Protein AF-A0A4V2F4E1-F1 (afdb_monomer)

Solvent-accessible surface area (backbone atoms only — not comparable to full-atom values): 11099 Å² total; per-residue (Å²): 128,84,90,65,80,59,91,84,57,44,46,51,67,69,61,45,41,50,53,40,25,50,46,23,33,53,21,31,51,52,18,36,73,74,69,67,41,82,46,66,47,20,50,50,37,37,29,53,38,29,22,55,42,18,63,38,45,28,83,92,47,58,71,46,35,65,50,40,47,64,49,28,50,51,52,26,47,63,63,46,49,57,70,59,42,72,80,58,88,90,54,70,72,66,52,46,54,53,51,50,50,50,52,53,65,71,38,43,67,57,52,50,51,18,33,52,34,3,45,48,31,33,48,52,51,52,54,48,56,62,68,67,52,73,75,79,78,74,72,73,86,81,82,71,80,78,81,70,76,80,71,88,76,82,86,84,79,81,83,87,88,87,80,85,84,90,80,90,80,86,87,79,92,82,83,79,91,81,80,84,81,90,134

Radius of gyration: 29.93 Å; Cα contacts (8 Å, |Δi|>4): 142; chains: 1; bounding box: 67×48×87 Å

Nearest PDB structures (foldseek):
  4k0d-assembly1_B  TM=3.069E-01  e=1.943E+00  Anaeromyxobacter dehalogenans 2CP-C
  7o3v-assembly1_I  TM=2.841E-01  e=4.501E+00  Escherichia coli
  8rtd-assembly1_I  TM=2.609E-01  e=5.486E+00  Escherichia coli
  8rtd-assembly1_H  TM=2.701E-01  e=9.928E+00  Escherichia coli

Mean predicted aligned error: 16.09 Å

InterPro domains:
  IPR046672 Protein of unknown function DUF6542 [PF20177] (10-131)

Organism: NCBI:txid598652

Structure (mmCIF, N/CA/C/O backbone):
data_AF-A0A4V2F4E1-F1
#
_entry.id   AF-A0A4V2F4E1-F1
#
loop_
_atom_site.group_PDB
_atom_site.id
_atom_site.type_symbol
_atom_site.label_atom_id
_atom_site.label_alt_id
_atom_site.label_comp_id
_atom_site.label_asym_id
_atom_site.label_entity_id
_atom_site.label_seq_id
_atom_site.pdbx_PDB_ins_code
_atom_site.Cartn_x
_atom_site.Cartn_y
_atom_site.Cartn_z
_atom_site.occupancy
_atom_site.B_iso_or_equiv
_atom_site.auth_seq_id
_atom_site.auth_comp_id
_atom_site.auth_asym_id
_atom_site.auth_atom_id
_atom_site.pdbx_PDB_model_num
ATOM 1 N N . MET A 1 1 ? 9.736 -8.822 27.984 1.00 48.84 1 MET A N 1
ATOM 2 C CA . MET A 1 1 ? 9.023 -8.390 26.765 1.00 48.84 1 MET A CA 1
ATOM 3 C C . MET A 1 1 ? 8.336 -9.606 26.175 1.00 48.84 1 MET A C 1
ATOM 5 O O . MET A 1 1 ? 9.045 -10.574 25.918 1.00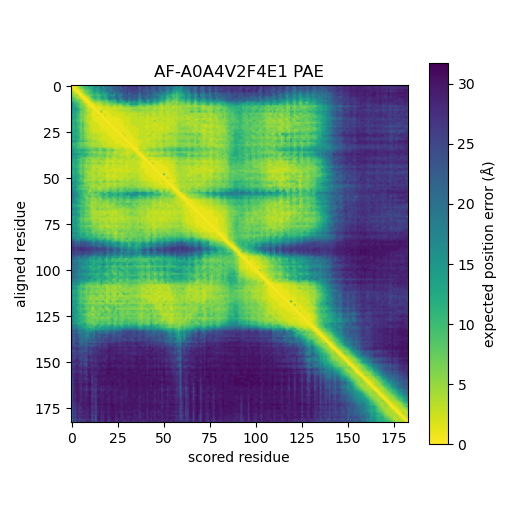 48.84 1 MET A O 1
ATOM 9 N N . PRO A 1 2 ? 7.003 -9.614 26.031 1.00 46.25 2 PRO A N 1
ATOM 10 C CA . PRO A 1 2 ? 6.328 -10.684 25.305 1.00 46.25 2 PRO A CA 1
ATOM 11 C C . PRO A 1 2 ? 6.844 -10.692 23.861 1.00 46.25 2 PRO A C 1
ATOM 13 O O . PRO A 1 2 ? 6.875 -9.657 23.200 1.00 46.25 2 PRO A O 1
ATOM 16 N N . LEU A 1 3 ? 7.343 -11.847 23.420 1.00 66.69 3 LEU A N 1
ATOM 17 C CA . LEU A 1 3 ? 8.034 -12.020 22.137 1.00 66.69 3 LEU A CA 1
ATOM 18 C C . LEU A 1 3 ? 7.051 -12.222 20.969 1.00 66.69 3 LEU A C 1
ATOM 20 O O . LEU A 1 3 ? 7.452 -12.196 19.810 1.00 66.69 3 LEU A O 1
ATOM 24 N N . PHE A 1 4 ? 5.760 -12.371 21.280 1.00 57.59 4 PHE A N 1
ATOM 25 C CA . PHE A 1 4 ? 4.684 -12.520 20.311 1.00 57.59 4 PHE A CA 1
ATOM 26 C C . PHE A 1 4 ? 3.547 -11.553 20.663 1.00 57.59 4 PHE A C 1
ATOM 28 O O . PHE A 1 4 ? 3.103 -11.553 21.813 1.00 57.59 4 PHE A O 1
ATOM 35 N N . PRO A 1 5 ? 3.116 -10.697 19.722 1.00 63.94 5 PRO A N 1
ATOM 36 C CA . PRO A 1 5 ? 1.949 -9.848 19.922 1.00 63.94 5 PRO A CA 1
ATOM 37 C C . PRO A 1 5 ? 0.679 -10.702 20.027 1.00 63.94 5 PRO A C 1
ATOM 39 O O . PRO A 1 5 ? 0.585 -11.749 19.384 1.00 63.94 5 PRO A O 1
ATOM 42 N N . ASP A 1 6 ? -0.286 -10.243 20.829 1.00 70.44 6 ASP A N 1
ATOM 43 C CA . ASP A 1 6 ? -1.626 -10.832 20.895 1.00 70.44 6 ASP A CA 1
ATOM 44 C C . ASP A 1 6 ? -2.222 -10.951 19.481 1.00 70.44 6 ASP A C 1
ATOM 46 O O . ASP A 1 6 ? -2.163 -9.981 18.722 1.00 70.44 6 ASP A O 1
ATOM 50 N N . PRO A 1 7 ? -2.821 -12.094 19.107 1.00 60.62 7 PRO A N 1
ATOM 51 C CA . PRO A 1 7 ? -3.424 -12.282 17.784 1.00 60.62 7 PRO A CA 1
ATOM 52 C C . PRO A 1 7 ? -4.604 -11.330 17.518 1.00 60.62 7 PRO A C 1
ATOM 54 O O . PRO A 1 7 ? -4.942 -11.087 16.359 1.00 60.62 7 PRO A O 1
ATOM 57 N N . ASP A 1 8 ? -5.187 -10.762 18.577 1.00 65.12 8 ASP A N 1
ATOM 58 C CA . ASP A 1 8 ? -6.273 -9.778 18.517 1.00 65.12 8 ASP A CA 1
ATOM 59 C C . ASP A 1 8 ? -5.760 -8.329 18.447 1.00 65.12 8 ASP A C 1
ATOM 61 O O . ASP A 1 8 ? -6.499 -7.405 18.086 1.00 65.12 8 ASP A O 1
ATOM 65 N N . ALA A 1 9 ? -4.476 -8.106 18.749 1.00 68.12 9 ALA A N 1
ATOM 66 C CA . ALA A 1 9 ? -3.829 -6.827 18.521 1.00 68.12 9 ALA A CA 1
ATOM 67 C C . ALA A 1 9 ? -3.560 -6.707 17.015 1.00 68.12 9 ALA A C 1
ATOM 69 O O . ALA A 1 9 ? -2.741 -7.434 16.459 1.00 68.12 9 ALA A O 1
ATOM 70 N N . GLY A 1 10 ? -4.298 -5.821 16.337 1.00 71.69 10 GLY A N 1
ATOM 71 C CA . GLY A 1 10 ? -4.188 -5.596 14.891 1.00 71.69 10 GLY A CA 1
ATOM 72 C C . GLY A 1 10 ? -2.747 -5.437 14.377 1.00 71.69 10 GLY A C 1
ATOM 73 O O . GLY A 1 10 ? -1.802 -5.224 15.136 1.00 71.69 10 GLY A O 1
ATOM 74 N N . LEU A 1 11 ? -2.571 -5.519 13.055 1.00 76.81 11 LEU A N 1
ATOM 75 C CA . LEU A 1 11 ? -1.241 -5.522 12.439 1.00 76.81 11 LEU A CA 1
ATOM 76 C C . LEU A 1 11 ? -0.445 -4.262 12.834 1.00 76.81 11 LEU A C 1
ATOM 78 O O . LEU A 1 11 ? -0.954 -3.149 12.651 1.00 76.81 11 LEU A O 1
ATOM 82 N N . PRO A 1 12 ? 0.805 -4.410 13.319 1.00 82.06 12 PRO A N 1
ATOM 83 C CA . PRO A 1 12 ? 1.665 -3.265 13.584 1.00 82.06 12 PRO A CA 1
ATOM 84 C C . PRO A 1 12 ? 1.974 -2.533 12.275 1.00 82.06 12 PRO A C 1
ATOM 86 O O . PRO A 1 12 ? 2.147 -3.169 11.228 1.00 82.06 12 PRO A O 1
ATOM 89 N N . ALA A 1 13 ? 2.098 -1.205 12.334 1.00 77.19 13 ALA A N 1
ATOM 90 C CA . ALA A 1 13 ? 2.322 -0.361 11.156 1.00 77.19 13 ALA A CA 1
ATOM 91 C C . ALA A 1 13 ? 3.510 -0.811 10.281 1.00 77.19 13 ALA A C 1
ATOM 93 O O . ALA A 1 13 ? 3.431 -0.764 9.054 1.00 77.19 13 ALA A O 1
ATOM 94 N N . SER A 1 14 ? 4.593 -1.303 10.891 1.00 79.25 14 SER A N 1
ATOM 95 C CA . SER A 1 14 ? 5.761 -1.820 10.166 1.00 79.25 14 SER A CA 1
ATOM 96 C C . SER A 1 14 ? 5.443 -3.082 9.357 1.00 79.25 14 SER A C 1
ATOM 98 O O . SER A 1 14 ? 5.780 -3.157 8.176 1.00 79.25 14 SER A O 1
ATOM 100 N N . GLY A 1 15 ? 4.749 -4.052 9.960 1.00 81.50 15 GLY A N 1
ATOM 101 C CA . GLY A 1 15 ? 4.332 -5.286 9.285 1.00 81.50 15 GLY A CA 1
ATOM 102 C C . GLY A 1 15 ? 3.313 -5.015 8.181 1.00 81.50 15 GLY A C 1
ATOM 103 O O . GLY A 1 15 ? 3.415 -5.559 7.083 1.00 81.50 15 GLY A O 1
ATOM 104 N N . ALA A 1 16 ? 2.382 -4.100 8.443 1.00 82.12 16 ALA A N 1
ATOM 105 C CA . ALA A 1 16 ? 1.429 -3.609 7.462 1.00 82.12 16 ALA A CA 1
ATOM 106 C C . ALA A 1 16 ? 2.142 -2.977 6.247 1.00 82.12 16 ALA A C 1
ATOM 108 O O . ALA A 1 16 ? 1.835 -3.307 5.101 1.00 82.12 16 ALA A O 1
ATOM 109 N N . GLY A 1 17 ? 3.146 -2.130 6.489 1.00 80.75 17 GLY A N 1
ATOM 110 C CA . GLY A 1 17 ? 3.930 -1.478 5.435 1.00 80.75 17 GLY A CA 1
ATOM 111 C C . GLY A 1 17 ? 4.684 -2.474 4.573 1.00 80.75 17 GLY A C 1
ATOM 112 O O . GLY A 1 17 ? 4.707 -2.339 3.348 1.00 80.75 17 GLY A O 1
ATOM 113 N N . LEU A 1 18 ? 5.236 -3.511 5.198 1.00 84.19 18 LEU A N 1
ATOM 114 C CA . LEU A 1 18 ? 5.952 -4.571 4.501 1.00 84.19 18 LEU A CA 1
ATOM 115 C C . LEU A 1 18 ? 5.013 -5.403 3.613 1.00 84.19 18 LEU A C 1
ATOM 117 O O . LEU A 1 18 ? 5.331 -5.665 2.453 1.00 84.19 18 LEU A O 1
ATOM 121 N N . LEU A 1 19 ? 3.832 -5.766 4.120 1.00 84.75 19 LEU A N 1
ATOM 122 C CA . LEU A 1 19 ? 2.812 -6.490 3.353 1.00 84.75 19 LEU A CA 1
ATOM 123 C C . LEU A 1 19 ? 2.292 -5.664 2.173 1.00 84.75 19 LEU A C 1
ATOM 125 O O . LEU A 1 19 ? 2.185 -6.176 1.061 1.00 84.75 19 LEU A O 1
ATOM 129 N N . LEU A 1 20 ? 2.018 -4.376 2.389 1.00 86.25 20 LEU A N 1
ATOM 130 C CA . LEU A 1 20 ? 1.570 -3.497 1.313 1.00 86.25 20 LEU A CA 1
ATOM 131 C C . LEU A 1 20 ? 2.652 -3.331 0.241 1.00 86.25 20 LEU A C 1
ATOM 133 O O . LEU A 1 20 ? 2.361 -3.442 -0.947 1.00 86.25 20 LEU A O 1
ATOM 137 N N . SER A 1 21 ? 3.901 -3.112 0.657 1.00 82.06 21 SER A N 1
ATOM 138 C CA . SER A 1 21 ? 5.028 -2.930 -0.265 1.00 82.06 21 SER A CA 1
ATOM 139 C C . SER A 1 21 ? 5.303 -4.195 -1.079 1.00 82.06 21 SER A C 1
ATOM 141 O O . SER A 1 21 ? 5.527 -4.109 -2.282 1.00 82.06 21 SER A O 1
ATOM 143 N N . THR A 1 22 ? 5.242 -5.373 -0.452 1.00 85.38 22 THR A N 1
ATOM 144 C CA . THR A 1 22 ? 5.435 -6.660 -1.144 1.00 85.38 22 THR A CA 1
ATOM 145 C C . THR A 1 22 ? 4.303 -6.959 -2.120 1.00 85.38 22 THR A C 1
ATOM 147 O O . THR A 1 22 ? 4.580 -7.331 -3.259 1.00 85.38 22 THR A O 1
ATOM 150 N N . ALA A 1 23 ? 3.044 -6.737 -1.730 1.00 86.00 23 ALA A N 1
ATOM 151 C CA . ALA A 1 23 ? 1.897 -6.909 -2.620 1.00 86.00 23 ALA A CA 1
ATOM 152 C C . ALA A 1 23 ? 1.944 -5.944 -3.818 1.00 86.00 23 ALA A C 1
ATOM 154 O O . ALA A 1 23 ? 1.749 -6.364 -4.959 1.00 86.00 23 ALA A O 1
ATOM 155 N N . ALA A 1 24 ? 2.255 -4.667 -3.573 1.00 83.25 24 ALA A N 1
ATOM 156 C CA . ALA A 1 24 ? 2.405 -3.663 -4.622 1.00 83.25 24 ALA A CA 1
ATOM 157 C C . ALA A 1 24 ? 3.568 -4.004 -5.566 1.00 83.25 24 ALA A C 1
ATOM 159 O O . ALA A 1 24 ? 3.420 -3.921 -6.782 1.00 83.25 24 ALA A O 1
ATOM 160 N N . PHE A 1 25 ? 4.701 -4.455 -5.022 1.00 83.19 25 PHE A N 1
ATOM 161 C CA . PHE A 1 25 ? 5.842 -4.898 -5.819 1.00 83.19 25 PHE A CA 1
ATOM 162 C C . PHE A 1 25 ? 5.505 -6.112 -6.695 1.00 83.19 25 PHE A C 1
ATOM 164 O O . PHE A 1 25 ? 5.818 -6.099 -7.880 1.00 83.19 25 PHE A O 1
ATOM 171 N N . LEU A 1 26 ? 4.819 -7.124 -6.155 1.00 85.38 26 LEU A N 1
ATOM 172 C CA . LEU A 1 26 ? 4.350 -8.285 -6.924 1.00 85.38 26 LEU A CA 1
ATOM 173 C C . LEU A 1 26 ? 3.416 -7.869 -8.069 1.00 85.38 26 LEU A C 1
ATOM 175 O O . LEU A 1 26 ? 3.600 -8.328 -9.195 1.00 85.38 26 LEU A O 1
ATOM 179 N N . GLY A 1 27 ? 2.461 -6.970 -7.809 1.00 81.62 27 GLY A N 1
ATOM 180 C CA . GLY A 1 27 ? 1.582 -6.425 -8.849 1.00 81.62 27 GLY A CA 1
ATOM 181 C C . GLY A 1 27 ? 2.354 -5.665 -9.933 1.00 81.62 27 GLY A C 1
ATOM 182 O O . GLY A 1 27 ? 2.115 -5.872 -11.120 1.00 81.62 27 GLY A O 1
ATOM 183 N N . GLY A 1 28 ? 3.333 -4.849 -9.531 1.00 78.38 28 GLY A N 1
ATOM 184 C CA . GLY A 1 28 ? 4.228 -4.145 -10.454 1.00 78.38 28 GLY A CA 1
ATOM 185 C C . GLY A 1 28 ? 5.102 -5.085 -11.281 1.00 78.38 28 GLY A C 1
ATOM 186 O O . GLY A 1 28 ? 5.283 -4.857 -12.473 1.00 78.38 28 GLY A O 1
ATOM 187 N N . LEU A 1 29 ? 5.595 -6.173 -10.687 1.00 82.75 29 LEU A N 1
ATOM 188 C CA . LEU A 1 29 ? 6.404 -7.166 -11.387 1.00 82.75 29 LEU A CA 1
ATOM 189 C C . LEU A 1 29 ? 5.595 -7.887 -12.472 1.00 82.75 29 LEU A C 1
ATOM 191 O O . LEU A 1 29 ? 6.104 -8.100 -13.571 1.00 82.75 29 LEU A O 1
ATOM 195 N N . VAL A 1 30 ? 4.334 -8.223 -12.181 1.00 85.25 30 VAL A N 1
ATOM 196 C CA . VAL A 1 30 ? 3.411 -8.818 -13.158 1.00 85.25 30 VAL A CA 1
ATOM 197 C C . VAL A 1 30 ? 3.142 -7.850 -14.311 1.00 85.25 30 VAL A C 1
ATOM 199 O O . VAL A 1 30 ? 3.241 -8.252 -15.468 1.00 85.25 30 VAL A O 1
ATOM 202 N N . ASP A 1 31 ? 2.874 -6.577 -14.019 1.00 84.38 31 ASP A N 1
ATOM 203 C CA . ASP A 1 31 ? 2.667 -5.558 -15.055 1.00 84.38 31 ASP A CA 1
ATOM 204 C C . ASP A 1 31 ? 3.916 -5.375 -15.930 1.00 84.38 31 ASP A C 1
ATOM 206 O O . ASP A 1 31 ? 3.838 -5.447 -17.154 1.00 84.38 31 ASP A O 1
ATOM 210 N N . VAL A 1 32 ? 5.101 -5.228 -15.330 1.00 80.06 32 VAL A N 1
ATOM 211 C CA . VAL A 1 32 ? 6.355 -5.092 -16.088 1.00 80.06 32 VAL A CA 1
ATOM 212 C C . VAL A 1 32 ? 6.616 -6.328 -16.954 1.00 80.06 32 VAL A C 1
ATOM 214 O O . VAL A 1 32 ? 7.030 -6.180 -18.103 1.00 80.06 32 VAL A O 1
ATOM 217 N N . ALA A 1 33 ? 6.331 -7.532 -16.453 1.00 84.25 33 ALA A N 1
ATOM 218 C CA . ALA A 1 33 ? 6.509 -8.768 -17.213 1.00 84.25 33 ALA A CA 1
ATOM 219 C C . ALA A 1 33 ? 5.544 -8.897 -18.407 1.00 84.25 33 ALA A C 1
ATOM 221 O O . ALA A 1 33 ? 5.914 -9.490 -19.419 1.00 84.25 33 ALA A O 1
ATOM 222 N N . LEU A 1 34 ? 4.322 -8.362 -18.301 1.00 86.31 34 LEU A N 1
ATOM 223 C CA . LEU A 1 34 ? 3.288 -8.490 -19.336 1.00 86.31 34 LEU A CA 1
ATOM 224 C C . LEU A 1 34 ? 3.276 -7.323 -20.331 1.00 86.31 34 LEU A C 1
ATOM 226 O O . LEU A 1 34 ? 3.093 -7.540 -21.528 1.00 86.31 34 LEU A O 1
ATOM 230 N N . THR A 1 35 ? 3.437 -6.091 -19.849 1.00 82.44 35 THR A N 1
ATOM 231 C CA . THR A 1 35 ? 3.244 -4.858 -20.632 1.00 82.44 35 THR A CA 1
ATOM 232 C C . THR A 1 35 ? 4.483 -3.970 -20.696 1.00 82.44 35 THR A C 1
ATOM 234 O O . THR A 1 35 ? 4.444 -2.933 -21.359 1.00 82.44 35 THR A O 1
ATOM 237 N N . GLY A 1 36 ? 5.573 -4.322 -20.004 1.00 76.75 36 GLY A N 1
ATOM 238 C CA . GLY A 1 36 ? 6.805 -3.522 -19.968 1.00 76.75 36 GLY A CA 1
ATOM 239 C C . GLY A 1 36 ? 6.653 -2.160 -19.278 1.00 76.75 36 GLY A C 1
ATOM 240 O O . GLY A 1 36 ? 7.532 -1.309 -19.384 1.00 76.75 36 GLY A O 1
ATOM 241 N N . SER A 1 37 ? 5.535 -1.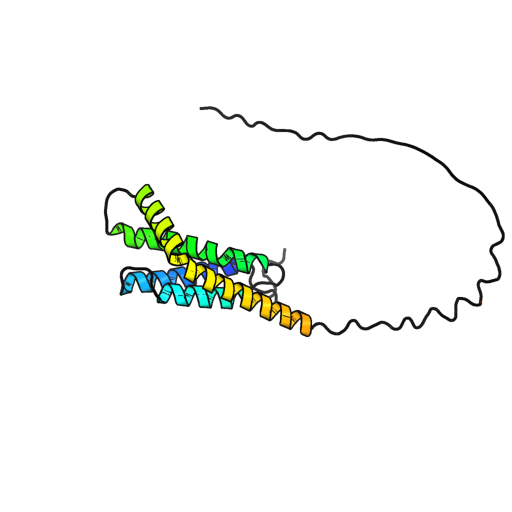927 -18.592 1.00 77.06 37 SER A N 1
ATOM 242 C CA . SER A 1 37 ? 5.201 -0.666 -17.922 1.00 77.06 37 SER A CA 1
ATOM 243 C C . SER A 1 37 ? 4.328 -0.934 -16.698 1.00 77.06 37 SER A C 1
ATOM 245 O O . SER A 1 37 ? 3.637 -1.948 -16.663 1.00 77.06 37 SER A O 1
ATOM 247 N N . LEU A 1 38 ? 4.351 -0.039 -15.701 1.00 77.25 38 LEU A N 1
ATOM 248 C CA . LEU A 1 38 ? 3.410 -0.091 -14.576 1.00 77.25 38 LEU A CA 1
ATOM 249 C C . LEU A 1 38 ? 1.998 0.209 -15.084 1.00 77.25 38 LEU A C 1
ATOM 251 O O . LEU A 1 38 ? 1.777 1.234 -15.731 1.00 77.25 38 LEU A O 1
ATOM 255 N N . GLY A 1 39 ? 1.049 -0.661 -14.763 1.00 82.06 39 GLY A N 1
ATOM 256 C CA . GLY A 1 39 ? -0.302 -0.596 -15.287 1.00 82.06 39 GLY A CA 1
ATOM 257 C C . GLY A 1 39 ? -1.355 -0.891 -14.226 1.00 82.06 39 GLY A C 1
ATOM 258 O O . GLY A 1 39 ? -1.302 -0.432 -13.080 1.00 82.06 39 GLY A O 1
ATOM 259 N N . TRP A 1 40 ? -2.380 -1.620 -14.653 1.00 83.69 40 TRP A N 1
ATOM 260 C CA . TRP A 1 40 ? -3.562 -1.886 -13.841 1.00 83.69 40 TRP A CA 1
ATOM 261 C C . TRP A 1 40 ? -3.326 -2.931 -12.747 1.00 83.69 40 TRP A C 1
ATOM 263 O O . TRP A 1 40 ? -3.981 -2.850 -11.705 1.00 83.69 40 TRP A O 1
ATOM 273 N N . GLY A 1 41 ? -2.413 -3.889 -12.931 1.00 82.19 41 GLY A N 1
ATOM 274 C CA . GLY A 1 41 ? -2.120 -4.909 -11.922 1.00 82.19 41 GLY A CA 1
ATOM 275 C C . GLY A 1 41 ? -1.517 -4.296 -10.662 1.00 82.19 41 GLY A C 1
ATOM 276 O O . GLY A 1 41 ? -2.009 -4.529 -9.557 1.00 82.19 41 GLY A O 1
ATOM 277 N N . PHE A 1 42 ? -0.531 -3.417 -10.829 1.00 85.00 42 PHE A N 1
ATOM 278 C CA . PHE A 1 42 ? 0.023 -2.594 -9.763 1.00 85.00 42 PHE A CA 1
ATOM 279 C C . PHE A 1 42 ? -1.065 -1.740 -9.112 1.00 85.00 42 PHE A C 1
ATOM 281 O O . PHE A 1 42 ? -1.232 -1.768 -7.893 1.00 85.00 42 PHE A O 1
ATOM 288 N N . GLY A 1 43 ? -1.831 -1.008 -9.927 1.00 84.94 43 GLY A N 1
ATOM 289 C CA . GLY A 1 43 ? -2.839 -0.077 -9.431 1.00 84.94 43 GLY A CA 1
ATOM 290 C C . GLY A 1 43 ? -3.903 -0.743 -8.564 1.00 84.94 43 GLY A C 1
ATOM 291 O O . GLY A 1 43 ? -4.201 -0.282 -7.461 1.00 84.94 43 GLY A O 1
ATOM 292 N N . THR A 1 44 ? -4.438 -1.866 -9.033 1.00 86.12 44 THR A N 1
ATOM 293 C CA . THR A 1 44 ? -5.463 -2.630 -8.312 1.00 86.12 44 THR A CA 1
ATOM 294 C C . THR A 1 44 ? -4.910 -3.267 -7.040 1.00 86.12 44 THR A C 1
ATOM 296 O O . THR A 1 44 ? -5.513 -3.097 -5.978 1.00 86.12 44 THR A O 1
ATOM 299 N N . ALA A 1 45 ? -3.744 -3.919 -7.102 1.00 85.44 45 ALA A N 1
ATOM 300 C CA . ALA A 1 45 ? -3.097 -4.512 -5.931 1.00 85.44 45 ALA A CA 1
ATOM 301 C C . ALA A 1 45 ? -2.785 -3.459 -4.857 1.00 85.44 45 ALA A C 1
ATOM 303 O O . ALA A 1 45 ? -3.009 -3.688 -3.668 1.00 85.44 45 ALA A O 1
ATOM 304 N N . PHE A 1 46 ? -2.326 -2.281 -5.276 1.00 85.69 46 PHE A N 1
ATOM 305 C CA . PHE A 1 46 ? -1.975 -1.183 -4.386 1.00 85.69 46 PHE A CA 1
ATOM 306 C C . PHE A 1 46 ? -3.198 -0.557 -3.700 1.00 85.69 46 PHE A C 1
ATOM 308 O O . PHE A 1 46 ? -3.178 -0.332 -2.487 1.00 85.69 46 PHE A O 1
ATOM 315 N N . VAL A 1 47 ? -4.288 -0.320 -4.437 1.00 87.94 47 VAL A N 1
ATOM 316 C CA . VAL A 1 47 ? -5.531 0.248 -3.884 1.00 87.94 47 VAL A CA 1
ATOM 317 C C . VAL A 1 47 ? -6.215 -0.745 -2.943 1.00 87.94 47 VAL A C 1
ATOM 319 O O . VAL A 1 47 ? -6.550 -0.390 -1.810 1.00 87.94 47 VAL A O 1
ATOM 322 N N . VAL A 1 48 ? -6.388 -1.997 -3.381 1.00 88.00 48 VAL A N 1
ATOM 323 C CA . VAL A 1 48 ? -7.016 -3.053 -2.569 1.00 88.00 48 VAL A CA 1
ATOM 324 C C . VAL A 1 48 ? -6.173 -3.344 -1.332 1.00 88.00 48 VAL A C 1
ATOM 326 O O . VAL A 1 48 ? -6.712 -3.435 -0.228 1.00 88.00 48 VAL A O 1
ATOM 329 N N . GLY A 1 49 ? -4.851 -3.420 -1.501 1.00 85.81 49 GLY A N 1
ATOM 330 C CA . GLY A 1 49 ? -3.908 -3.570 -0.402 1.00 85.81 49 GLY A CA 1
ATOM 331 C C . GLY A 1 49 ? -4.040 -2.438 0.611 1.00 85.81 49 GLY A C 1
ATOM 332 O O . GLY A 1 49 ? -4.164 -2.711 1.801 1.00 85.81 49 GLY A O 1
ATOM 333 N N . SER A 1 50 ? -4.092 -1.183 0.155 1.00 85.31 50 SER A N 1
ATOM 334 C CA . SER A 1 50 ? -4.215 -0.011 1.035 1.00 85.31 50 SER A CA 1
ATOM 335 C C . SER A 1 50 ? -5.527 -0.007 1.828 1.00 85.31 50 SER A C 1
ATOM 337 O O . SER A 1 50 ? -5.514 0.248 3.033 1.00 85.31 50 SER A O 1
ATOM 339 N N . GLY A 1 51 ? -6.651 -0.358 1.193 1.00 84.25 51 GLY A N 1
ATOM 340 C CA . GLY A 1 51 ? -7.937 -0.508 1.882 1.00 84.25 51 GLY A CA 1
ATOM 341 C C . GLY A 1 51 ? -7.927 -1.642 2.913 1.00 84.25 51 GLY A C 1
ATOM 342 O O . GLY A 1 51 ? -8.313 -1.439 4.066 1.00 84.25 51 GLY A O 1
ATOM 343 N N . ALA A 1 52 ? -7.429 -2.823 2.535 1.00 84.69 52 ALA A N 1
ATOM 344 C CA . ALA A 1 52 ? -7.322 -3.972 3.438 1.00 84.69 52 ALA A CA 1
ATOM 345 C C . ALA A 1 52 ? -6.429 -3.667 4.651 1.00 84.69 52 ALA A C 1
ATOM 347 O O . ALA A 1 52 ? -6.733 -4.077 5.774 1.00 84.69 52 ALA A O 1
ATOM 348 N N . LEU A 1 53 ? -5.356 -2.904 4.437 1.00 83.19 53 LEU A N 1
ATOM 349 C CA . LEU A 1 53 ? -4.486 -2.428 5.502 1.00 83.19 53 LEU A CA 1
ATOM 350 C C . LEU A 1 53 ? -5.209 -1.482 6.457 1.00 83.19 53 LEU A C 1
ATOM 352 O O . LEU A 1 53 ? -5.118 -1.668 7.668 1.00 83.19 53 LEU A O 1
ATOM 356 N N . GLY A 1 54 ? -5.961 -0.513 5.927 1.00 80.06 54 GLY A N 1
ATOM 357 C CA . GLY A 1 54 ? -6.757 0.414 6.734 1.00 80.06 54 GLY A CA 1
ATOM 358 C C . GLY A 1 54 ? -7.734 -0.305 7.670 1.00 80.06 54 GLY A C 1
ATOM 359 O O . GLY A 1 54 ? -7.926 0.127 8.803 1.00 80.06 54 GLY A O 1
ATOM 360 N N . LEU A 1 55 ? -8.281 -1.451 7.247 1.00 81.19 55 LEU A N 1
ATOM 361 C CA . LEU A 1 55 ? -9.129 -2.291 8.102 1.00 81.19 55 LEU A CA 1
ATOM 362 C C . LEU A 1 55 ? -8.344 -3.035 9.191 1.00 81.19 55 LEU A C 1
ATOM 364 O O . LEU A 1 55 ? -8.888 -3.277 10.269 1.00 81.19 55 LEU A O 1
ATOM 368 N N . ARG A 1 56 ? -7.090 -3.423 8.930 1.00 81.06 56 ARG A N 1
ATOM 369 C CA . ARG A 1 56 ? -6.297 -4.285 9.825 1.00 81.06 56 ARG A CA 1
ATOM 370 C C . ARG A 1 56 ? -5.286 -3.562 10.708 1.00 81.06 56 ARG A C 1
ATOM 372 O O . ARG A 1 56 ? -4.769 -4.194 11.629 1.00 81.06 56 ARG A O 1
ATOM 379 N N . LEU A 1 57 ? -5.011 -2.282 10.462 1.00 78.94 57 LEU A N 1
ATOM 380 C CA . LEU A 1 57 ? -4.137 -1.486 11.321 1.00 78.94 57 LEU A CA 1
ATOM 381 C C . LEU A 1 57 ? -4.677 -1.453 12.757 1.00 78.94 57 LEU A C 1
ATOM 383 O O . LEU A 1 57 ? -5.887 -1.378 12.988 1.00 78.94 57 LEU A O 1
ATOM 387 N N . ALA A 1 58 ? -3.779 -1.507 13.736 1.00 74.38 58 ALA A N 1
ATOM 388 C CA . ALA A 1 58 ? -4.150 -1.244 15.120 1.00 74.38 58 ALA A CA 1
ATOM 389 C C . ALA A 1 58 ? -4.706 0.188 15.253 1.00 74.38 58 ALA A C 1
ATOM 391 O O . ALA A 1 58 ? -4.176 1.119 14.649 1.00 74.38 58 ALA A O 1
ATOM 392 N N . GLY A 1 59 ? -5.748 0.393 16.070 1.00 68.69 59 GLY A N 1
ATOM 393 C CA . GLY A 1 59 ? -6.390 1.710 16.230 1.00 68.69 59 GLY A CA 1
ATOM 394 C C . GLY A 1 59 ? -5.446 2.816 16.731 1.00 68.69 59 GLY A C 1
ATOM 395 O O . GLY A 1 59 ? -5.658 3.989 16.440 1.00 68.69 59 GLY A O 1
ATOM 396 N N . ARG A 1 60 ? -4.353 2.446 17.414 1.00 70.62 60 ARG A N 1
ATOM 397 C CA . ARG A 1 60 ? -3.269 3.361 17.817 1.00 70.62 60 ARG A CA 1
ATOM 398 C C . ARG A 1 60 ? -2.506 3.960 16.628 1.00 70.62 60 ARG A C 1
ATOM 400 O O . ARG A 1 60 ? -1.954 5.048 16.749 1.00 70.62 60 ARG A O 1
ATOM 407 N N . ASP A 1 61 ? -2.504 3.279 15.488 1.00 76.81 61 ASP A N 1
ATOM 408 C CA . ASP A 1 61 ? -1.626 3.582 14.361 1.00 76.81 61 ASP A CA 1
ATOM 409 C C . ASP A 1 61 ? -2.393 4.205 13.178 1.00 76.81 61 ASP A C 1
ATOM 411 O O . ASP A 1 61 ? -1.890 4.230 12.065 1.00 76.81 61 ASP A O 1
ATOM 415 N N . LEU A 1 62 ? -3.596 4.758 13.373 1.00 73.88 62 LEU A N 1
ATOM 416 C CA . LEU A 1 62 ? -4.426 5.316 12.284 1.00 73.88 62 LEU A CA 1
ATOM 417 C C . LEU A 1 62 ? -3.703 6.357 11.407 1.00 73.88 62 LEU A C 1
ATOM 419 O O . LEU A 1 62 ? -3.941 6.416 10.204 1.00 73.88 62 LEU A O 1
ATOM 423 N N . VAL A 1 63 ? -2.778 7.137 11.978 1.00 79.06 63 VAL A N 1
ATOM 424 C CA . VAL A 1 63 ? -1.940 8.099 11.231 1.00 79.06 63 VAL A CA 1
ATOM 425 C C . VAL A 1 63 ? -1.115 7.395 10.147 1.00 79.06 63 VAL A C 1
ATOM 427 O O . VAL A 1 63 ? -0.935 7.917 9.045 1.00 79.06 63 VAL A O 1
ATOM 430 N N . PHE A 1 64 ? -0.670 6.170 10.418 1.00 78.44 64 PHE A N 1
ATOM 431 C CA . PHE A 1 64 ? 0.083 5.364 9.471 1.00 78.44 64 PHE A CA 1
ATOM 432 C C . PHE A 1 64 ? -0.762 4.937 8.264 1.00 78.44 64 PHE A C 1
ATOM 434 O O . PHE A 1 64 ? -0.202 4.798 7.182 1.00 78.44 64 PHE A O 1
ATOM 441 N N . ALA A 1 65 ? -2.093 4.845 8.368 1.00 78.44 65 ALA A N 1
ATOM 442 C CA . ALA A 1 65 ? -2.949 4.561 7.209 1.00 78.44 65 ALA A CA 1
ATOM 443 C C . ALA A 1 65 ? -2.828 5.627 6.101 1.00 78.44 65 ALA A C 1
ATOM 445 O O . ALA A 1 65 ? -3.000 5.306 4.927 1.00 78.44 65 ALA A O 1
ATOM 446 N N . ALA A 1 66 ? -2.486 6.872 6.458 1.00 81.31 66 ALA A N 1
ATOM 447 C CA . ALA A 1 66 ? -2.259 7.950 5.498 1.00 81.31 66 ALA A CA 1
ATOM 448 C C . ALA A 1 66 ? -0.817 7.992 4.957 1.00 81.31 66 ALA A C 1
ATOM 450 O O . ALA A 1 66 ? -0.589 8.398 3.819 1.00 81.31 66 ALA A O 1
ATOM 451 N N . ILE A 1 67 ? 0.158 7.563 5.764 1.00 83.81 67 ILE A N 1
ATOM 452 C CA . ILE A 1 67 ? 1.591 7.623 5.429 1.00 83.81 67 ILE A CA 1
ATOM 453 C C . ILE A 1 67 ? 2.044 6.382 4.644 1.00 83.81 67 ILE A C 1
ATOM 455 O O . ILE A 1 67 ? 2.909 6.480 3.774 1.00 83.81 67 ILE A O 1
ATOM 459 N N . LEU A 1 68 ? 1.470 5.208 4.922 1.00 82.81 68 LEU A N 1
ATOM 460 C CA . LEU A 1 68 ? 1.885 3.954 4.291 1.00 82.81 68 LEU A CA 1
ATOM 461 C C . LEU A 1 68 ? 1.676 3.917 2.777 1.00 82.81 68 LEU A C 1
ATOM 463 O O . LEU A 1 68 ? 2.595 3.453 2.105 1.00 82.81 68 LEU A O 1
ATOM 467 N N . PRO A 1 69 ? 0.539 4.369 2.215 1.00 81.06 69 PRO A N 1
ATOM 468 C CA . PRO A 1 69 ? 0.339 4.331 0.773 1.00 81.06 69 PRO A CA 1
ATOM 469 C C . PRO A 1 69 ? 1.449 5.058 -0.008 1.00 81.06 69 PRO A C 1
ATOM 471 O O . PRO A 1 69 ? 2.108 4.403 -0.818 1.00 81.06 69 PRO A O 1
ATOM 474 N N . PRO A 1 70 ? 1.761 6.350 0.236 1.00 82.62 70 PRO A N 1
ATOM 475 C CA . PRO A 1 70 ? 2.828 7.017 -0.509 1.00 82.62 70 PRO A CA 1
ATOM 476 C C . PRO A 1 70 ? 4.201 6.372 -0.277 1.00 82.62 70 PRO A C 1
ATOM 478 O O . PRO A 1 70 ? 4.994 6.294 -1.214 1.00 82.62 70 PRO A O 1
ATOM 481 N N . LEU A 1 71 ? 4.467 5.845 0.925 1.00 83.06 71 LEU A N 1
ATOM 482 C CA . LEU A 1 71 ? 5.713 5.135 1.216 1.00 83.06 71 LEU A CA 1
ATOM 483 C C . LEU A 1 71 ? 5.832 3.835 0.403 1.00 83.06 71 LEU A C 1
ATOM 485 O O . LEU A 1 71 ? 6.849 3.598 -0.244 1.00 83.06 71 LEU A O 1
ATOM 489 N N . ALA A 1 72 ? 4.785 3.009 0.397 1.00 82.56 72 ALA A N 1
ATOM 490 C CA . ALA A 1 72 ? 4.754 1.749 -0.338 1.00 82.56 72 ALA A CA 1
ATOM 491 C C . ALA A 1 72 ? 4.819 1.977 -1.855 1.00 82.56 72 ALA A C 1
ATOM 493 O O . ALA A 1 72 ? 5.516 1.240 -2.551 1.00 82.56 72 ALA A O 1
ATOM 494 N N . TYR A 1 73 ? 4.170 3.030 -2.364 1.00 82.00 73 TYR A N 1
ATOM 495 C CA . TYR A 1 73 ? 4.305 3.442 -3.762 1.00 82.00 73 TYR A CA 1
ATOM 496 C C . TYR A 1 73 ? 5.745 3.838 -4.093 1.00 82.00 73 TYR A C 1
ATOM 498 O O . TYR A 1 73 ? 6.287 3.379 -5.093 1.00 82.00 73 TYR A O 1
ATOM 506 N N . ALA A 1 74 ? 6.383 4.656 -3.250 1.00 81.44 74 ALA A N 1
ATOM 507 C CA . ALA A 1 74 ? 7.767 5.074 -3.455 1.00 81.44 74 ALA A CA 1
ATOM 508 C C . ALA A 1 74 ? 8.724 3.874 -3.468 1.00 81.44 74 ALA A C 1
ATOM 510 O O . ALA A 1 74 ? 9.581 3.787 -4.346 1.00 81.44 74 ALA A O 1
ATOM 511 N N . VAL A 1 75 ? 8.541 2.921 -2.549 1.00 84.12 75 VAL A N 1
ATOM 512 C CA . VAL A 1 75 ? 9.323 1.676 -2.499 1.00 84.12 75 VAL A CA 1
ATOM 513 C C . VAL A 1 75 ? 9.094 0.835 -3.755 1.00 84.12 75 VAL A C 1
ATOM 515 O O . VAL A 1 75 ? 10.059 0.416 -4.393 1.00 84.12 75 VAL A O 1
ATOM 518 N N . ALA A 1 76 ? 7.840 0.618 -4.155 1.00 79.69 76 ALA A N 1
ATOM 519 C CA . ALA A 1 76 ? 7.522 -0.169 -5.341 1.00 79.69 76 ALA A CA 1
ATOM 520 C C . ALA A 1 76 ? 8.045 0.487 -6.630 1.00 79.69 76 ALA A C 1
ATOM 522 O O . ALA A 1 76 ? 8.641 -0.197 -7.460 1.00 79.69 76 ALA A O 1
ATOM 523 N N . ALA A 1 77 ? 7.898 1.806 -6.776 1.00 78.50 77 ALA A N 1
ATOM 524 C CA . ALA A 1 77 ? 8.450 2.562 -7.895 1.00 78.50 77 ALA A CA 1
ATOM 525 C C . ALA A 1 77 ? 9.983 2.480 -7.915 1.00 78.50 77 ALA A C 1
ATOM 527 O O . ALA A 1 77 ? 10.565 2.198 -8.958 1.00 78.50 77 ALA A O 1
ATOM 528 N N . PHE A 1 78 ? 10.641 2.644 -6.765 1.00 80.88 78 PHE A N 1
ATOM 529 C CA . PHE A 1 78 ? 12.094 2.514 -6.656 1.00 80.88 78 PHE A CA 1
ATOM 530 C C . PHE A 1 78 ? 12.590 1.118 -7.050 1.00 80.88 78 PHE A C 1
ATOM 532 O O . PHE A 1 78 ? 13.637 0.998 -7.678 1.00 80.88 78 PHE A O 1
ATOM 539 N N . LEU A 1 79 ? 11.832 0.069 -6.726 1.00 78.75 79 LEU A N 1
ATOM 540 C CA . LEU A 1 79 ? 12.149 -1.307 -7.109 1.00 78.75 79 LEU A CA 1
ATOM 541 C C . LEU A 1 79 ? 11.868 -1.594 -8.595 1.00 78.75 79 LEU A C 1
ATOM 543 O O . LEU A 1 79 ? 12.623 -2.331 -9.223 1.00 78.75 79 LEU A O 1
ATOM 547 N N . CYS A 1 80 ? 10.805 -1.022 -9.170 1.00 72.12 80 CYS A N 1
ATOM 548 C CA . C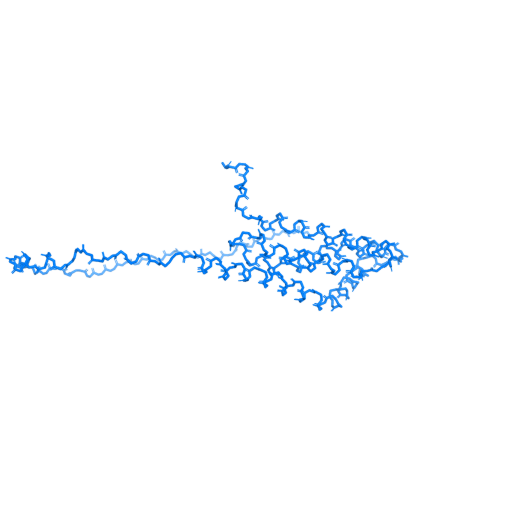YS A 1 80 ? 10.383 -1.317 -10.545 1.00 72.12 80 CYS A CA 1
ATOM 549 C C . CYS A 1 80 ? 11.094 -0.467 -11.607 1.00 72.12 80 CYS A C 1
ATOM 551 O O . CYS A 1 80 ? 11.413 -0.975 -12.681 1.00 72.12 80 CYS A O 1
ATOM 553 N N . VAL A 1 81 ? 11.384 0.809 -11.327 1.00 74.12 81 VAL A N 1
ATOM 554 C CA . VAL A 1 81 ? 12.062 1.708 -12.276 1.00 74.12 81 VAL A CA 1
ATOM 555 C C . VAL A 1 81 ? 13.405 1.157 -12.784 1.00 74.12 81 VAL A C 1
ATOM 557 O O . VAL A 1 81 ? 13.604 1.190 -14.000 1.00 74.12 81 VAL A O 1
ATOM 560 N N . PRO A 1 82 ? 14.318 0.601 -11.960 1.00 72.06 82 PRO A N 1
ATOM 561 C CA . PRO A 1 82 ? 15.560 0.026 -12.475 1.00 72.06 82 PRO A CA 1
ATOM 562 C C . PRO A 1 82 ? 15.323 -1.212 -13.352 1.00 72.06 82 PRO A C 1
ATOM 564 O O . PRO A 1 82 ? 16.085 -1.421 -14.291 1.00 72.06 82 PRO A O 1
ATOM 567 N N . LEU A 1 83 ? 14.254 -1.986 -13.118 1.00 70.44 83 LEU A N 1
ATOM 568 C CA . LEU A 1 83 ? 13.897 -3.133 -13.967 1.00 70.44 83 LEU A CA 1
ATOM 569 C C . LEU A 1 83 ? 13.472 -2.685 -15.371 1.00 70.44 83 LEU A C 1
ATOM 571 O O . LEU A 1 83 ? 13.826 -3.329 -16.353 1.00 70.44 83 LEU A O 1
ATOM 575 N N . THR A 1 84 ? 12.775 -1.552 -15.476 1.00 66.00 84 THR A N 1
ATOM 576 C CA . THR A 1 84 ? 12.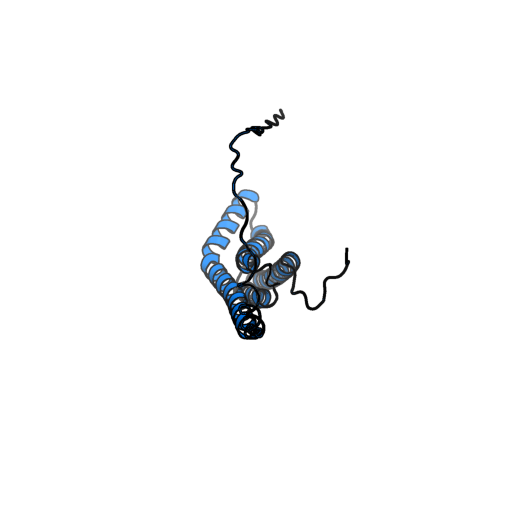421 -0.948 -16.771 1.00 66.00 84 THR A CA 1
ATOM 577 C C . THR A 1 84 ? 13.574 -0.162 -17.406 1.00 66.00 84 THR A C 1
ATOM 579 O O . THR A 1 84 ? 13.711 -0.143 -18.626 1.00 66.00 84 THR A O 1
ATOM 582 N N . ALA A 1 85 ? 14.435 0.470 -16.598 1.00 63.19 85 ALA A N 1
ATOM 583 C CA . ALA A 1 85 ? 15.533 1.319 -17.065 1.00 63.19 85 ALA A CA 1
ATOM 584 C C . ALA A 1 85 ? 16.780 0.528 -17.485 1.00 63.19 85 ALA A C 1
ATOM 586 O O . ALA A 1 85 ? 17.545 1.012 -18.315 1.00 63.19 85 ALA A O 1
ATOM 587 N N . ALA A 1 86 ? 16.973 -0.697 -16.983 1.00 57.47 86 ALA A N 1
ATOM 588 C CA . ALA A 1 86 ? 18.048 -1.590 -17.424 1.00 57.47 86 ALA A CA 1
ATOM 589 C C . ALA A 1 86 ? 18.007 -1.891 -18.939 1.00 57.47 86 ALA A C 1
ATOM 591 O O . ALA A 1 86 ? 19.013 -2.310 -19.504 1.00 57.47 86 ALA A O 1
ATOM 592 N N . ALA A 1 87 ? 16.878 -1.630 -19.608 1.00 55.41 87 ALA A N 1
ATOM 593 C CA . ALA A 1 87 ? 16.741 -1.739 -21.057 1.00 55.41 87 ALA A CA 1
ATOM 594 C C . ALA A 1 87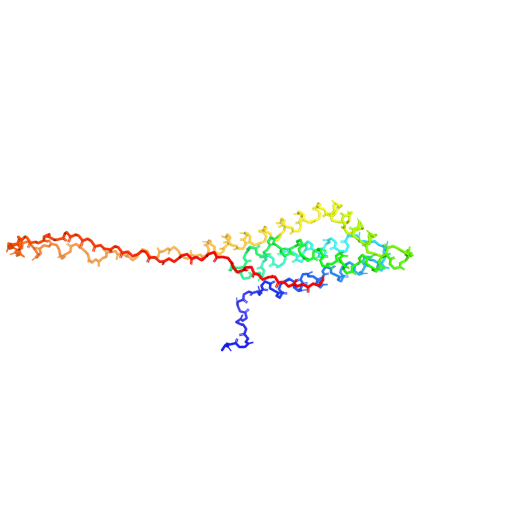 ? 17.352 -0.557 -21.849 1.00 55.41 87 ALA A C 1
ATOM 596 O O . ALA A 1 87 ? 17.536 -0.675 -23.062 1.00 55.41 87 ALA A O 1
ATOM 597 N N . HIS A 1 88 ? 17.675 0.579 -21.212 1.00 54.06 88 HIS A N 1
ATOM 598 C CA . HIS A 1 88 ? 18.158 1.792 -21.888 1.00 54.06 88 HIS A CA 1
ATOM 599 C C . HIS A 1 88 ? 19.391 2.394 -21.180 1.00 54.06 88 HIS A C 1
ATOM 601 O O . HIS A 1 88 ? 19.315 2.940 -20.082 1.00 54.06 88 HIS A O 1
ATOM 607 N N . GLU A 1 89 ? 20.559 2.276 -21.818 1.00 59.00 89 GLU A N 1
ATOM 608 C CA . GLU A 1 89 ? 21.882 2.568 -21.248 1.00 59.00 89 GLU A CA 1
ATOM 609 C C . GLU A 1 89 ? 22.188 4.040 -20.862 1.00 59.00 89 GLU A C 1
ATOM 611 O O . GLU A 1 89 ? 21.762 5.005 -21.497 1.00 59.00 89 GLU A O 1
ATOM 616 N N . SER A 1 90 ? 23.128 4.152 -19.903 1.00 52.50 90 SER A N 1
ATOM 617 C CA . SER A 1 90 ? 24.229 5.139 -19.751 1.00 52.50 90 SER A CA 1
ATOM 618 C C . SER A 1 90 ? 24.092 6.381 -18.850 1.00 52.50 90 SER A C 1
ATOM 620 O O . SER A 1 90 ? 25.119 6.980 -18.526 1.00 52.50 90 SER A O 1
ATOM 622 N N . ARG A 1 91 ? 22.913 6.761 -18.331 1.00 59.38 91 ARG A N 1
ATOM 623 C CA . ARG A 1 91 ? 22.791 7.898 -17.371 1.00 59.38 91 ARG A CA 1
ATOM 624 C C . ARG A 1 91 ? 21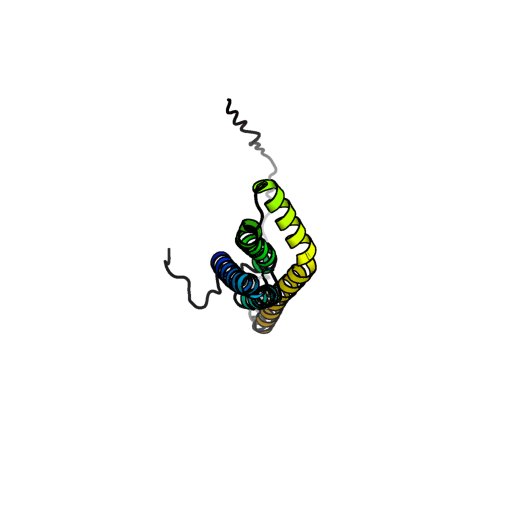.988 7.537 -16.121 1.00 59.38 91 ARG A C 1
ATOM 626 O O . ARG A 1 91 ? 20.929 8.095 -15.844 1.00 59.38 91 ARG A O 1
ATOM 633 N N . PHE A 1 92 ? 22.532 6.583 -15.372 1.00 66.44 92 PHE A N 1
ATOM 634 C CA . PHE A 1 92 ? 21.823 5.809 -14.354 1.00 66.44 92 PHE A CA 1
ATOM 635 C C . PHE A 1 92 ? 21.197 6.623 -13.196 1.00 66.44 92 PHE A C 1
ATOM 637 O O . PHE A 1 92 ? 20.020 6.411 -12.934 1.00 66.44 92 PHE A O 1
ATOM 644 N N . PRO A 1 93 ? 21.862 7.589 -12.524 1.00 69.31 93 PRO A N 1
ATOM 645 C CA . PRO A 1 93 ? 21.244 8.239 -11.360 1.00 69.31 93 PRO A CA 1
ATOM 646 C C . PRO A 1 93 ? 20.246 9.348 -11.733 1.00 69.31 93 PRO A C 1
ATOM 648 O O . PRO A 1 93 ? 19.173 9.444 -11.142 1.00 69.31 93 PRO A O 1
ATOM 651 N N . LEU A 1 94 ? 20.569 10.175 -12.735 1.00 71.19 94 LEU A N 1
ATOM 652 C CA . LEU A 1 94 ? 19.715 11.298 -13.136 1.00 71.19 94 LEU A CA 1
ATOM 653 C C . LEU A 1 94 ? 18.470 10.820 -13.900 1.00 71.19 94 LEU A C 1
ATOM 655 O O . LEU A 1 94 ? 17.378 11.338 -13.681 1.00 71.19 94 LEU A O 1
ATOM 659 N N . GLY A 1 95 ? 18.623 9.806 -14.761 1.00 68.31 95 GLY A N 1
ATOM 660 C CA . GLY A 1 95 ? 17.505 9.188 -15.473 1.00 68.31 95 GLY A CA 1
ATOM 661 C C . GLY A 1 95 ? 16.533 8.489 -14.523 1.00 68.31 95 GLY A C 1
ATOM 662 O O . GLY A 1 95 ? 15.325 8.646 -14.674 1.00 68.31 95 GLY A O 1
ATOM 663 N N . LEU A 1 96 ? 17.050 7.807 -13.494 1.00 71.50 96 LEU A N 1
ATOM 664 C CA . LEU A 1 96 ? 16.224 7.179 -12.463 1.00 71.50 96 LEU A CA 1
ATOM 665 C C . LEU A 1 96 ? 15.428 8.223 -11.674 1.00 71.50 96 LEU A C 1
ATOM 667 O O . LEU A 1 96 ? 14.229 8.052 -11.502 1.00 71.50 96 LEU A O 1
ATOM 671 N N . ALA A 1 97 ? 16.060 9.320 -11.242 1.00 69.31 97 ALA A N 1
ATOM 672 C CA . ALA A 1 97 ? 15.386 10.376 -10.482 1.00 69.31 97 ALA A CA 1
ATOM 673 C C . ALA A 1 97 ? 14.266 11.061 -11.286 1.00 69.31 97 ALA A C 1
ATOM 675 O O . ALA A 1 97 ? 13.177 11.293 -10.759 1.00 69.31 97 ALA A O 1
ATOM 676 N N . LEU A 1 98 ? 14.505 11.341 -12.572 1.00 69.44 98 LEU A N 1
ATOM 677 C CA . LEU A 1 98 ? 13.500 11.924 -13.466 1.00 69.44 98 LEU A CA 1
ATOM 678 C C . LEU A 1 98 ? 12.369 10.941 -13.784 1.00 69.44 98 LEU A C 1
ATOM 680 O O . LEU A 1 98 ? 11.205 11.337 -13.782 1.00 69.44 98 LEU A O 1
ATOM 684 N N . ALA A 1 99 ? 12.690 9.664 -14.005 1.00 70.50 99 ALA A N 1
ATOM 685 C CA . ALA A 1 99 ? 11.691 8.618 -14.207 1.00 70.50 99 ALA A CA 1
ATOM 686 C C . ALA A 1 99 ? 10.831 8.413 -12.951 1.00 70.50 99 ALA A C 1
ATOM 688 O O . ALA A 1 99 ? 9.611 8.310 -13.056 1.00 70.50 99 ALA A O 1
ATOM 689 N N . LEU A 1 100 ? 11.443 8.435 -11.761 1.00 70.50 100 LEU A N 1
ATOM 690 C CA . LEU A 1 100 ? 10.731 8.353 -10.487 1.00 70.50 100 LEU A CA 1
ATOM 691 C C . LEU A 1 100 ? 9.807 9.563 -10.301 1.00 70.50 100 LEU A C 1
ATOM 693 O O . LEU A 1 100 ? 8.636 9.394 -9.974 1.00 70.50 100 LEU A O 1
ATOM 697 N N . GLY A 1 101 ? 10.309 10.776 -10.559 1.00 68.81 101 GLY A N 1
ATOM 698 C CA . GLY A 1 101 ? 9.525 12.010 -10.484 1.00 68.81 101 GLY A CA 1
ATOM 699 C C . GLY A 1 101 ? 8.347 12.024 -11.462 1.00 68.81 101 GLY A C 1
ATOM 700 O O . GLY A 1 101 ? 7.235 12.390 -11.083 1.00 68.81 101 GLY A O 1
ATOM 701 N N . GLY A 1 102 ? 8.556 11.553 -12.695 1.00 71.19 102 GLY A N 1
ATOM 702 C CA . GLY A 1 102 ? 7.498 11.399 -13.696 1.00 71.19 102 GLY A CA 1
ATOM 703 C C . GLY A 1 102 ? 6.455 10.349 -13.303 1.00 71.19 102 GLY A C 1
ATOM 704 O O . GLY A 1 102 ? 5.254 10.604 -13.410 1.00 71.19 102 GLY A O 1
ATOM 705 N N . ALA A 1 103 ? 6.891 9.200 -12.782 1.00 67.88 103 ALA A N 1
ATOM 706 C CA . ALA A 1 103 ? 6.003 8.153 -12.280 1.00 67.88 103 ALA A CA 1
ATOM 707 C C . ALA A 1 103 ? 5.208 8.610 -11.045 1.00 67.88 103 ALA A C 1
ATOM 709 O O . ALA A 1 103 ? 4.037 8.273 -10.904 1.00 67.88 103 ALA A O 1
ATOM 710 N N . LEU A 1 104 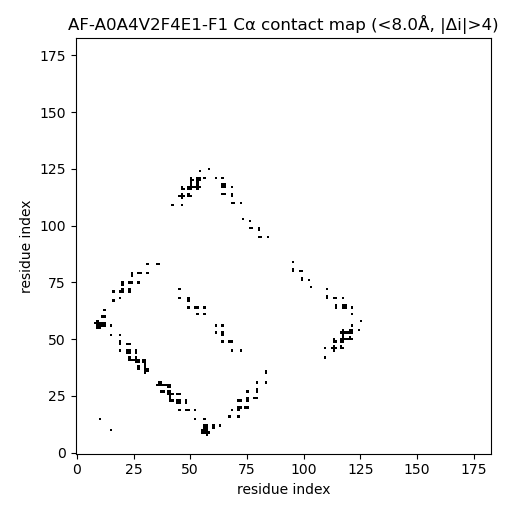? 5.800 9.409 -10.156 1.00 69.25 104 LEU A N 1
ATOM 711 C CA . LEU A 1 104 ? 5.106 10.002 -9.007 1.00 69.25 104 LEU A CA 1
ATOM 712 C C . LEU A 1 104 ? 4.080 11.056 -9.444 1.00 69.25 104 LEU A C 1
ATOM 714 O O . LEU A 1 104 ? 2.959 11.064 -8.939 1.00 69.25 104 LEU A O 1
ATOM 718 N N . GLY A 1 105 ? 4.435 11.911 -10.408 1.00 72.44 105 GLY A N 1
ATOM 719 C CA . GLY A 1 105 ? 3.535 12.937 -10.937 1.00 72.44 105 GLY A CA 1
ATOM 720 C C . GLY A 1 105 ? 2.332 12.349 -11.680 1.00 72.44 105 GLY A C 1
ATOM 721 O O . GLY A 1 105 ? 1.198 12.763 -11.454 1.00 72.44 105 GLY A O 1
ATOM 722 N N . THR A 1 106 ? 2.561 11.341 -12.523 1.00 74.38 106 THR A N 1
ATOM 723 C CA . THR A 1 106 ? 1.488 10.637 -13.253 1.00 74.38 106 THR A CA 1
ATOM 724 C C . THR A 1 106 ? 0.687 9.689 -12.360 1.0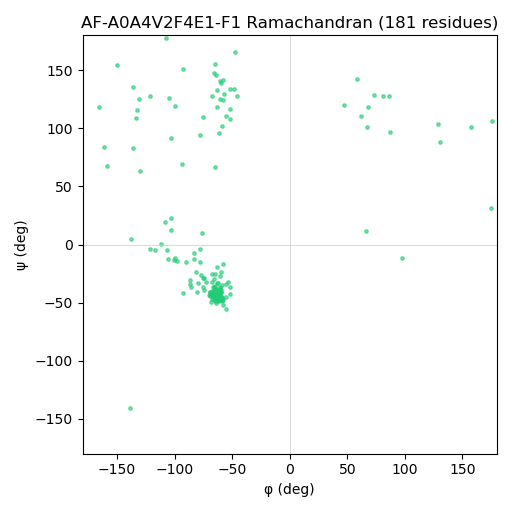0 74.38 106 THR A C 1
ATOM 726 O O . THR A 1 106 ? -0.508 9.504 -12.581 1.00 74.38 106 THR A O 1
ATOM 729 N N . GLY A 1 107 ? 1.309 9.140 -11.314 1.00 74.31 107 GLY A N 1
ATOM 730 C CA . GLY A 1 107 ? 0.671 8.272 -10.324 1.00 74.31 107 GLY A CA 1
ATOM 731 C C . GLY A 1 107 ? -0.172 8.997 -9.273 1.00 74.31 107 GLY A C 1
ATOM 732 O O . GLY A 1 107 ? -0.832 8.336 -8.471 1.00 74.31 107 GLY A O 1
ATOM 733 N N . ALA A 1 108 ? -0.204 10.334 -9.266 1.00 81.31 108 ALA A N 1
ATOM 734 C CA . ALA A 1 108 ? -0.953 11.121 -8.284 1.00 81.31 108 ALA A CA 1
ATOM 735 C C . ALA A 1 108 ? -2.443 10.725 -8.138 1.00 81.31 108 ALA A C 1
ATOM 737 O O . ALA A 1 108 ? -2.900 10.594 -6.999 1.00 81.31 108 ALA A O 1
ATOM 738 N N . PRO A 1 109 ? -3.213 10.457 -9.216 1.00 84.31 109 PRO A N 1
ATOM 739 C CA . PRO A 1 109 ? -4.602 10.011 -9.087 1.00 84.31 109 PRO A CA 1
ATOM 740 C C . PRO A 1 109 ? -4.710 8.667 -8.363 1.00 84.31 109 PRO A C 1
ATOM 742 O O . PRO A 1 109 ? -5.600 8.467 -7.540 1.00 84.31 109 PRO A O 1
ATOM 745 N N . LEU A 1 110 ? -3.776 7.755 -8.640 1.00 81.62 110 LEU A N 1
ATOM 746 C CA . LEU A 1 110 ? -3.736 6.428 -8.040 1.00 81.62 110 LEU A CA 1
ATOM 747 C C . LEU A 1 110 ? -3.381 6.502 -6.548 1.00 81.62 110 LEU A C 1
ATOM 749 O O . LEU A 1 110 ? -4.002 5.828 -5.727 1.00 81.62 110 LEU A O 1
ATOM 753 N N . LEU A 1 111 ? -2.426 7.366 -6.193 1.00 83.62 111 LEU A N 1
ATOM 754 C CA . LEU A 1 111 ? -2.063 7.664 -4.807 1.00 83.62 111 LEU A CA 1
ATOM 755 C C . LEU A 1 111 ? -3.248 8.226 -4.021 1.00 83.62 111 LEU A C 1
ATOM 757 O O . LEU A 1 111 ? -3.513 7.764 -2.914 1.00 83.62 111 LEU A O 1
ATOM 761 N N . LEU A 1 112 ? -3.989 9.176 -4.600 1.00 85.56 112 LEU A N 1
ATOM 762 C CA . LEU A 1 112 ? -5.195 9.728 -3.979 1.00 85.56 112 LEU A CA 1
ATOM 763 C C . LEU A 1 112 ? -6.262 8.654 -3.764 1.00 85.56 112 LEU A C 1
ATOM 765 O O . LEU A 1 112 ? -6.900 8.626 -2.714 1.00 85.56 112 LEU A O 1
ATOM 769 N N . LEU A 1 113 ? -6.434 7.752 -4.729 1.00 86.56 113 LEU A N 1
ATOM 770 C CA . LEU A 1 113 ? -7.428 6.684 -4.657 1.00 86.56 113 LEU A CA 1
ATOM 771 C C . LEU A 1 113 ? -7.062 5.644 -3.587 1.00 86.56 113 LEU A C 1
ATOM 773 O O . LEU A 1 113 ? -7.914 5.251 -2.791 1.00 86.56 113 LEU A O 1
ATOM 777 N N . ALA A 1 114 ? -5.788 5.259 -3.506 1.00 82.88 114 ALA A N 1
ATOM 778 C CA . ALA A 1 114 ? -5.279 4.373 -2.462 1.00 82.88 114 ALA A CA 1
ATOM 779 C C . ALA A 1 114 ? -5.352 5.013 -1.068 1.00 82.88 114 ALA A C 1
ATOM 781 O O . ALA A 1 114 ? -5.746 4.352 -0.106 1.00 82.88 114 ALA A O 1
ATOM 782 N N . LEU A 1 115 ? -5.036 6.307 -0.965 1.00 86.00 115 LEU A N 1
ATOM 783 C CA . LEU A 1 115 ? -5.161 7.073 0.270 1.00 86.00 115 LEU A CA 1
ATOM 784 C C . LEU A 1 115 ? -6.621 7.151 0.726 1.00 86.00 115 LEU A C 1
ATOM 786 O O . LEU A 1 115 ? -6.919 6.876 1.886 1.00 86.00 115 LEU A O 1
ATOM 790 N N . ALA A 1 116 ? -7.541 7.473 -0.185 1.00 86.88 116 ALA A N 1
ATOM 791 C CA . ALA A 1 116 ? -8.970 7.511 0.103 1.00 86.88 116 ALA A CA 1
ATOM 792 C C . ALA A 1 116 ? -9.493 6.136 0.542 1.00 86.88 116 ALA A C 1
ATOM 794 O O . ALA A 1 116 ? -10.255 6.054 1.505 1.00 86.88 116 ALA A O 1
ATOM 795 N N . ALA A 1 117 ? -9.047 5.056 -0.107 1.00 84.62 117 ALA A N 1
ATOM 796 C CA . ALA A 1 117 ? -9.402 3.694 0.276 1.00 84.62 117 ALA A CA 1
ATOM 797 C C . ALA A 1 117 ? -8.886 3.338 1.682 1.00 84.62 117 ALA A C 1
ATOM 799 O O . ALA A 1 117 ? -9.657 2.849 2.507 1.00 84.62 117 ALA A O 1
ATOM 800 N N . GLY A 1 118 ? -7.613 3.622 1.979 1.00 81.00 118 GLY A N 1
ATOM 801 C CA . GLY A 1 118 ? -7.004 3.351 3.284 1.00 81.00 118 GLY A CA 1
ATOM 802 C C . GLY A 1 118 ? -7.640 4.162 4.414 1.00 81.00 118 GLY A C 1
ATOM 803 O O . GLY A 1 118 ? -8.082 3.594 5.414 1.00 81.00 118 GLY A O 1
ATOM 804 N N . CYS A 1 119 ? -7.762 5.480 4.236 1.00 84.12 119 CYS A N 1
ATOM 805 C CA . CYS A 1 119 ? -8.394 6.370 5.212 1.00 84.12 119 CYS A CA 1
ATOM 806 C C . CYS A 1 119 ? -9.889 6.074 5.383 1.00 84.12 119 CYS A C 1
ATOM 808 O O . CYS A 1 119 ? -10.394 6.108 6.503 1.00 84.12 119 CYS A O 1
ATOM 810 N N . GLY A 1 120 ? -10.602 5.755 4.300 1.00 84.94 120 GLY A N 1
ATOM 811 C CA . GLY A 1 120 ? -12.016 5.386 4.347 1.00 84.94 120 GLY A CA 1
ATOM 812 C C . GLY A 1 120 ? -12.245 4.079 5.106 1.00 84.94 120 GLY A C 1
ATOM 813 O O . GLY A 1 120 ? -13.105 4.011 5.985 1.00 84.94 120 GLY A O 1
ATOM 814 N N . ALA A 1 121 ? -11.438 3.054 4.838 1.00 83.69 121 ALA A N 1
ATOM 815 C CA . ALA A 1 121 ? -11.467 1.792 5.573 1.00 83.69 121 ALA A CA 1
ATOM 816 C C . ALA A 1 121 ? -11.163 1.982 7.069 1.00 83.69 121 ALA A C 1
ATOM 818 O O . ALA A 1 121 ? -11.911 1.522 7.932 1.00 83.69 121 ALA A O 1
ATOM 819 N N . ALA A 1 122 ? -10.105 2.726 7.382 1.00 81.12 122 ALA A N 1
ATOM 820 C CA . ALA A 1 122 ? -9.729 3.036 8.755 1.00 81.12 122 ALA A CA 1
ATOM 821 C C . ALA A 1 122 ? -10.823 3.843 9.487 1.00 81.12 122 ALA A C 1
ATOM 823 O O . ALA A 1 122 ? -11.207 3.518 10.612 1.00 81.12 122 ALA A O 1
ATOM 824 N N . GLY A 1 123 ? -11.380 4.859 8.823 1.00 81.31 123 GLY A N 1
ATOM 825 C CA . GLY A 1 123 ? -12.434 5.714 9.366 1.00 81.31 123 GLY A CA 1
ATOM 826 C C . GLY A 1 123 ? -13.763 4.986 9.571 1.00 81.31 123 GLY A C 1
ATOM 827 O O . GLY A 1 123 ? -14.418 5.187 10.594 1.00 81.31 123 GLY A O 1
ATOM 828 N N . THR A 1 124 ? -14.156 4.104 8.645 1.00 84.88 124 THR A N 1
ATOM 829 C CA . THR A 1 124 ? -15.374 3.283 8.790 1.00 84.88 124 THR A CA 1
ATOM 830 C C . THR A 1 124 ? -15.255 2.315 9.958 1.00 84.88 124 THR A C 1
ATOM 832 O O . THR A 1 124 ? -16.176 2.243 10.771 1.00 84.88 124 THR A O 1
ATOM 835 N N . ARG A 1 125 ? -14.111 1.640 10.110 1.00 83.44 125 ARG A N 1
ATOM 836 C CA . ARG A 1 125 ? -13.850 0.785 11.274 1.00 83.44 125 ARG A CA 1
ATOM 837 C C . ARG A 1 125 ? -13.928 1.572 12.581 1.00 83.44 125 ARG A C 1
ATOM 839 O O . ARG A 1 125 ? -14.642 1.167 13.494 1.00 83.44 125 ARG A O 1
ATOM 846 N N . TRP A 1 126 ? -13.256 2.716 12.653 1.00 82.00 126 TRP A N 1
ATOM 847 C CA . TRP A 1 126 ? -13.289 3.570 13.840 1.00 82.00 126 TRP A CA 1
ATOM 848 C C . TRP A 1 126 ? -14.709 4.051 14.181 1.00 82.00 126 TRP A C 1
ATOM 850 O O . TRP A 1 126 ? -15.107 4.077 15.346 1.00 82.00 126 TRP A O 1
ATOM 860 N N . ALA A 1 127 ? -15.514 4.380 13.167 1.00 84.81 127 ALA A N 1
ATOM 861 C CA . ALA A 1 127 ? -16.911 4.753 13.360 1.00 84.81 127 ALA A CA 1
ATOM 862 C C . ALA A 1 127 ? -17.760 3.587 13.900 1.00 84.81 127 ALA A C 1
ATOM 864 O O . ALA A 1 127 ? -18.662 3.819 14.706 1.00 84.81 127 ALA A O 1
ATOM 865 N N . LEU A 1 128 ? -17.475 2.347 13.489 1.00 85.88 128 LEU A N 1
ATOM 866 C CA . LEU A 1 128 ? -18.140 1.148 14.008 1.00 85.88 128 LEU A CA 1
ATOM 867 C C . LEU A 1 128 ? -17.732 0.852 15.458 1.00 85.88 128 LEU A C 1
ATOM 869 O O . LEU A 1 128 ? -18.608 0.610 16.286 1.00 85.88 128 LEU A O 1
ATOM 873 N N . GLU A 1 129 ? -16.442 0.953 15.789 1.00 83.19 129 GLU A N 1
ATOM 874 C CA . GLU A 1 129 ? -15.939 0.785 17.162 1.00 83.19 129 GLU A CA 1
ATOM 875 C C . GLU A 1 129 ? -16.573 1.809 18.116 1.00 83.19 129 GLU A C 1
ATOM 877 O O . GLU A 1 129 ? -17.022 1.455 19.206 1.00 83.19 129 GLU A O 1
ATOM 882 N N . ARG A 1 130 ? -16.724 3.066 17.676 1.00 82.06 130 ARG A N 1
ATOM 883 C CA . ARG A 1 130 ? -17.425 4.101 18.454 1.00 82.06 130 ARG A CA 1
ATOM 884 C C . ARG A 1 130 ? -18.903 3.804 18.690 1.00 82.06 130 ARG A C 1
ATOM 886 O O . ARG A 1 130 ? -19.428 4.196 19.725 1.00 82.06 130 ARG A O 1
ATOM 893 N N . ARG A 1 131 ? -19.581 3.148 17.746 1.00 83.31 131 ARG A N 1
ATOM 894 C CA . ARG A 1 131 ? -20.997 2.765 17.895 1.00 83.31 131 ARG A CA 1
ATOM 895 C C . ARG A 1 131 ? -21.186 1.543 18.788 1.00 83.31 131 ARG A C 1
ATOM 897 O O . ARG A 1 131 ? -22.253 1.396 19.371 1.00 83.31 131 ARG A O 1
ATOM 904 N N . ALA A 1 132 ? -20.179 0.678 18.871 1.00 79.56 132 ALA A N 1
ATOM 905 C CA . ALA A 1 132 ? -20.199 -0.520 19.702 1.00 79.56 132 ALA A CA 1
ATOM 906 C C . ALA A 1 132 ? -19.825 -0.248 21.170 1.00 79.56 132 ALA A C 1
ATOM 908 O O . ALA A 1 132 ? -20.035 -1.117 22.014 1.00 79.56 132 ALA A O 1
ATOM 909 N N . ALA A 1 133 ? -19.284 0.936 21.486 1.00 75.75 133 ALA A N 1
ATOM 910 C CA . ALA A 1 133 ? -18.993 1.319 22.860 1.00 75.75 133 ALA A CA 1
ATOM 911 C C . ALA A 1 133 ? -20.307 1.388 23.668 1.00 75.75 133 ALA A C 1
ATOM 913 O O . ALA A 1 133 ? -21.192 2.175 23.314 1.00 75.75 133 ALA A O 1
ATOM 914 N N . PRO A 1 134 ? -20.469 0.570 24.726 1.00 65.75 134 PRO A N 1
ATOM 915 C CA . PRO A 1 134 ? -21.670 0.602 25.547 1.00 65.75 134 PRO A CA 1
ATOM 916 C C . PRO A 1 134 ? -21.834 1.999 26.147 1.00 65.75 134 PRO A C 1
ATOM 918 O O . PRO A 1 134 ? -20.851 2.624 26.553 1.00 65.75 134 PRO A O 1
ATOM 921 N N . ALA A 1 135 ? -23.078 2.490 26.174 1.00 73.56 135 ALA A N 1
ATOM 922 C CA . ALA A 1 135 ? -23.404 3.763 26.803 1.00 73.56 135 ALA A CA 1
ATOM 923 C C . ALA A 1 135 ? -22.772 3.791 28.202 1.00 73.56 135 ALA A C 1
ATOM 925 O O . ALA A 1 135 ? -22.869 2.777 28.905 1.00 73.56 135 ALA A O 1
ATOM 926 N N . PRO A 1 136 ? -22.100 4.892 28.591 1.00 69.81 136 PRO A N 1
ATOM 927 C CA . PRO A 1 136 ? -21.512 4.992 29.914 1.00 69.81 136 PRO A CA 1
ATOM 928 C C . PRO A 1 136 ? -22.615 4.654 30.904 1.00 69.81 136 PRO A C 1
ATOM 930 O O . PRO A 1 136 ? -23.657 5.312 30.919 1.00 69.81 136 PRO A O 1
ATOM 933 N N . VAL A 1 137 ? -22.422 3.567 31.652 1.00 70.06 137 VAL A N 1
ATOM 934 C CA . VAL A 1 137 ? -23.308 3.216 32.752 1.00 70.06 137 VAL A CA 1
ATOM 935 C C . VAL A 1 137 ? -23.224 4.416 33.676 1.00 70.06 137 VAL A C 1
ATOM 937 O O . VAL A 1 137 ? -22.208 4.624 34.337 1.00 70.06 137 VAL A O 1
ATOM 940 N N . LEU A 1 138 ? -24.247 5.270 33.625 1.00 70.88 138 LEU A N 1
ATOM 941 C CA . LEU A 1 138 ? -24.445 6.320 34.601 1.00 70.88 138 LEU A CA 1
ATOM 942 C C . LEU A 1 138 ? -24.611 5.563 35.907 1.00 70.88 138 LEU A C 1
ATOM 944 O O . LEU A 1 138 ? -25.684 5.027 36.170 1.00 70.88 138 LEU A O 1
ATOM 948 N N . VAL A 1 139 ? -23.521 5.426 36.662 1.00 74.38 139 VAL A N 1
ATOM 949 C CA . VAL A 1 139 ? -23.586 4.970 38.042 1.00 74.38 139 VAL A CA 1
ATOM 950 C C . VAL A 1 139 ? -24.550 5.951 38.694 1.00 74.38 139 VAL A C 1
ATOM 952 O O . VAL A 1 139 ? -24.235 7.146 38.729 1.00 74.38 139 VAL A O 1
ATOM 955 N N . PRO A 1 140 ? -25.762 5.522 39.087 1.00 65.06 140 PRO A N 1
ATOM 956 C CA . PRO A 1 140 ? -26.656 6.429 39.768 1.00 65.06 140 PRO A CA 1
ATOM 957 C C . PRO A 1 140 ? -25.889 6.901 41.000 1.00 65.06 140 PRO A C 1
ATOM 959 O O . PRO A 1 140 ? -25.388 6.080 41.768 1.00 65.06 140 PRO A O 1
ATOM 962 N N . LEU A 1 141 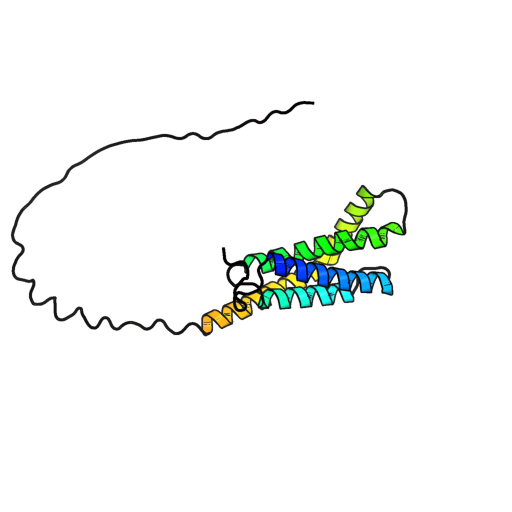? -25.739 8.219 41.151 1.00 62.50 141 LEU A N 1
ATOM 963 C CA . LEU A 1 141 ? -25.282 8.863 42.382 1.00 62.50 141 LEU A CA 1
ATOM 964 C C . LEU A 1 141 ? -26.348 8.615 43.461 1.00 62.50 141 LEU A C 1
ATOM 966 O O . LEU A 1 141 ? -27.078 9.509 43.876 1.00 62.50 141 LEU A O 1
ATOM 970 N N . GLN A 1 142 ? -26.503 7.357 43.851 1.00 60.03 142 GLN A N 1
ATOM 971 C CA . GLN A 1 142 ? -27.419 6.877 44.864 1.00 60.03 142 GLN A CA 1
ATOM 972 C C . GLN A 1 142 ? -26.622 6.833 46.168 1.00 60.03 142 GLN A C 1
ATOM 974 O O . GLN A 1 142 ? -26.221 5.772 46.628 1.00 60.03 142 GLN A O 1
ATOM 979 N N . GLY A 1 143 ? -26.275 8.010 46.691 1.00 55.44 143 GLY A N 1
ATOM 980 C CA . GLY A 1 143 ? -25.470 8.092 47.912 1.00 55.44 143 GLY A CA 1
ATOM 981 C C . GLY A 1 143 ? -25.039 9.493 48.331 1.00 55.44 143 GLY A C 1
ATOM 982 O O . GLY A 1 143 ? -23.952 9.630 48.866 1.00 55.44 143 GLY A O 1
ATOM 983 N N . GLY A 1 144 ? -25.825 10.540 48.051 1.00 54.53 144 GLY A N 1
ATOM 984 C CA . GLY A 1 144 ? -25.442 11.914 48.423 1.00 54.53 144 GLY A CA 1
ATOM 985 C C . GLY A 1 144 ? -26.552 12.790 49.002 1.00 54.53 144 GLY A C 1
ATOM 986 O O . GLY A 1 144 ? -26.319 13.973 49.211 1.00 54.53 144 GLY A O 1
ATOM 987 N N . ALA A 1 145 ? -27.758 12.258 49.232 1.00 56.38 145 ALA A N 1
ATOM 988 C CA . ALA A 1 145 ? -28.882 13.054 49.741 1.00 56.38 145 ALA A CA 1
ATOM 989 C C . ALA A 1 145 ? -29.220 12.799 51.221 1.00 56.38 145 ALA A C 1
ATOM 991 O O . ALA A 1 145 ? -29.968 13.582 51.796 1.00 56.38 145 ALA A O 1
ATOM 992 N N . GLU A 1 146 ? -28.678 11.749 51.847 1.00 54.75 146 GLU A N 1
ATOM 993 C CA . GLU A 1 146 ? -28.967 11.428 53.258 1.00 54.75 146 GLU A CA 1
ATOM 994 C C . GLU A 1 146 ? -27.864 11.872 54.234 1.00 54.75 146 GLU A C 1
ATOM 996 O O . GLU A 1 146 ? -28.125 11.980 55.425 1.00 54.75 146 GLU A O 1
ATOM 1001 N N . GLU A 1 147 ? -26.676 12.244 53.750 1.00 52.59 147 GLU A N 1
ATOM 1002 C CA . GLU A 1 147 ? -25.526 12.644 54.587 1.00 52.59 147 GLU A CA 1
ATOM 1003 C C . GLU A 1 147 ? -25.310 14.171 54.621 1.00 52.59 147 GLU A C 1
ATOM 1005 O O . GLU A 1 147 ? -24.219 14.658 54.869 1.00 52.59 147 GLU A O 1
ATOM 1010 N N . ALA A 1 148 ? -26.358 14.956 54.341 1.00 53.62 148 ALA A N 1
ATOM 1011 C CA . ALA A 1 148 ? -26.336 16.424 54.443 1.00 53.62 148 ALA A CA 1
ATOM 1012 C C . ALA A 1 148 ? -27.222 16.968 55.582 1.00 53.62 148 ALA A C 1
ATOM 1014 O O . ALA A 1 148 ? -27.313 18.180 55.767 1.00 53.62 148 ALA A O 1
ATOM 1015 N N . ALA A 1 149 ? -27.893 16.092 56.339 1.00 56.44 149 ALA A N 1
ATOM 1016 C CA . ALA A 1 149 ? -28.759 16.493 57.450 1.00 56.44 149 ALA A CA 1
ATOM 1017 C C . ALA A 1 149 ? -28.080 16.409 58.830 1.00 56.44 149 ALA A C 1
ATOM 1019 O O . ALA A 1 149 ? -28.608 16.992 59.773 1.00 56.44 149 ALA A O 1
ATOM 1020 N N . ASP A 1 150 ? -26.924 15.741 58.947 1.00 50.69 150 ASP A N 1
ATOM 1021 C CA . ASP A 1 150 ? -26.278 15.471 60.246 1.00 50.69 150 ASP A CA 1
ATOM 1022 C C . ASP A 1 150 ? -25.015 16.318 60.519 1.00 50.69 150 ASP A C 1
ATOM 1024 O O . ASP A 1 150 ? -24.485 16.307 61.623 1.00 50.69 150 ASP A O 1
ATOM 1028 N N . GLU A 1 151 ? -24.560 17.139 59.562 1.00 52.34 151 GLU A N 1
ATOM 1029 C CA . GLU A 1 151 ? -23.377 18.009 59.735 1.00 52.34 151 GLU A CA 1
ATOM 1030 C C . GLU A 1 151 ? -23.707 19.497 59.985 1.00 52.34 151 GLU A C 1
ATOM 1032 O O . GLU A 1 151 ? -22.827 20.355 59.975 1.00 52.34 151 GLU A O 1
ATOM 1037 N N . ALA A 1 152 ? -24.963 19.849 60.285 1.00 53.78 152 ALA A N 1
ATOM 1038 C CA . ALA A 1 152 ? -25.340 21.230 60.633 1.00 53.78 152 ALA A CA 1
ATOM 1039 C C . ALA A 1 152 ? -24.932 21.655 62.066 1.00 53.78 152 ALA A C 1
ATOM 1041 O O . ALA A 1 152 ? -25.370 22.699 62.554 1.00 53.78 152 ALA A O 1
ATOM 1042 N N . GLY A 1 153 ? -24.127 20.843 62.757 1.00 53.69 153 GLY A N 1
ATOM 1043 C CA . GLY A 1 153 ? -23.962 20.906 64.205 1.00 53.69 153 GLY A CA 1
ATOM 1044 C C . GLY A 1 153 ? -22.582 21.251 64.746 1.00 53.69 153 GLY A C 1
ATOM 1045 O O . GLY A 1 153 ? -22.495 21.380 65.953 1.00 53.69 153 GLY A O 1
ATOM 1046 N N . GLU A 1 154 ? -21.509 21.405 63.964 1.00 56.34 154 GLU A N 1
ATOM 1047 C CA . GLU A 1 154 ? -20.192 21.631 64.589 1.00 56.34 154 GLU A CA 1
ATOM 1048 C C . GLU A 1 154 ? -19.160 22.223 63.620 1.00 56.34 154 GLU A C 1
ATOM 1050 O O . GLU A 1 154 ? -18.353 21.514 63.034 1.00 56.34 154 GLU A O 1
ATOM 1055 N N . GLN A 1 155 ? -19.156 23.548 63.446 1.00 49.81 155 GLN A N 1
ATOM 1056 C CA . GLN A 1 155 ? -17.970 24.260 62.946 1.00 49.81 155 GLN A CA 1
ATOM 1057 C C . GLN A 1 155 ? -18.016 25.745 63.328 1.00 49.81 155 GLN A C 1
ATOM 1059 O O . GLN A 1 155 ? -18.161 26.653 62.514 1.00 49.81 155 GLN A O 1
ATOM 1064 N N . GLY A 1 156 ? -17.905 25.988 64.634 1.00 55.09 156 GLY A N 1
ATOM 1065 C CA . GLY A 1 156 ? -17.405 27.249 65.164 1.00 55.09 156 GLY A CA 1
ATOM 1066 C C . GLY A 1 156 ? -15.940 27.068 65.541 1.00 55.09 156 GLY A C 1
ATOM 1067 O O . GLY A 1 156 ? -15.640 26.253 66.407 1.00 55.09 156 GLY A O 1
ATOM 1068 N N . GLY A 1 157 ? -15.030 27.828 64.931 1.00 52.12 157 GLY A N 1
ATOM 1069 C CA . GLY A 1 157 ? -13.665 27.907 65.448 1.00 52.12 157 GLY A CA 1
ATOM 1070 C C . GLY A 1 157 ? -12.601 28.332 64.449 1.00 52.12 157 GLY A C 1
ATOM 1071 O O . GLY A 1 157 ? -12.082 27.500 63.724 1.00 52.12 157 GLY A O 1
ATOM 1072 N N . SER A 1 158 ? -12.228 29.611 64.551 1.00 49.38 158 SER A N 1
ATOM 1073 C CA . SER A 1 158 ? -10.868 30.143 64.363 1.00 49.38 158 SER A CA 1
ATOM 1074 C C . SER A 1 158 ? -10.277 30.065 62.948 1.00 49.38 158 SER A C 1
ATOM 1076 O O . SER A 1 158 ? -9.897 29.017 62.453 1.00 49.38 158 SER A O 1
ATOM 1078 N N . ALA A 1 159 ? -10.287 31.166 62.199 1.00 54.06 159 ALA A N 1
ATOM 1079 C CA . ALA A 1 159 ? -9.315 32.261 62.293 1.00 54.06 159 ALA A CA 1
ATOM 1080 C C . ALA A 1 159 ? -7.903 31.865 61.830 1.00 54.06 159 ALA A C 1
ATOM 1082 O O . ALA A 1 159 ? -7.238 31.066 62.473 1.00 54.06 159 ALA A O 1
ATOM 1083 N N . SER A 1 160 ? -7.472 32.573 60.781 1.00 55.12 160 SER A N 1
ATOM 1084 C CA . SER A 1 160 ? -6.089 32.928 60.453 1.00 55.12 160 SER A CA 1
ATOM 1085 C C . SER A 1 160 ? -5.106 31.792 60.185 1.00 55.12 160 SER A C 1
ATOM 1087 O O . SER A 1 160 ? -4.599 31.188 61.111 1.00 55.12 160 SER A O 1
ATOM 1089 N N . GLU A 1 161 ? -4.678 31.665 58.929 1.00 51.47 161 GLU A N 1
ATOM 1090 C CA . GLU A 1 161 ? -3.269 31.915 58.598 1.00 51.47 161 GLU A CA 1
ATOM 1091 C C . GLU A 1 161 ? -3.091 32.063 57.084 1.00 51.47 161 GLU A C 1
ATOM 1093 O O . GLU A 1 161 ? -3.372 31.170 56.289 1.00 51.47 161 GLU A O 1
ATOM 1098 N N . GLN A 1 162 ? -2.638 33.252 56.705 1.00 57.47 162 GLN A N 1
ATOM 1099 C CA . GLN A 1 162 ? -2.079 33.586 55.409 1.00 57.47 162 GLN A CA 1
ATOM 1100 C C . GLN A 1 162 ? -0.562 33.686 55.617 1.00 57.47 162 GLN A C 1
ATOM 1102 O O . GLN A 1 162 ? -0.135 34.435 56.496 1.00 57.47 162 GLN A O 1
ATOM 1107 N N . PRO A 1 163 ? 0.238 32.955 54.833 1.00 62.84 163 PRO A N 1
ATOM 1108 C CA . PRO A 1 163 ? 1.530 33.472 54.370 1.00 62.84 163 PRO A CA 1
ATOM 1109 C C . PRO A 1 163 ? 1.664 33.229 52.853 1.00 62.84 163 PRO A C 1
ATOM 1111 O O . PRO A 1 163 ? 1.425 32.128 52.368 1.00 62.84 163 PRO A O 1
ATOM 1114 N N . THR A 1 164 ? 1.745 34.255 52.003 1.00 59.12 164 THR A N 1
ATOM 1115 C CA . THR A 1 164 ? 2.948 35.018 51.597 1.00 59.12 164 THR A CA 1
ATOM 1116 C C . THR A 1 164 ? 4.171 34.185 51.213 1.00 59.12 164 THR A C 1
ATOM 1118 O O . THR A 1 164 ? 4.776 33.529 52.053 1.00 59.12 164 THR A O 1
ATOM 1121 N N . ASP A 1 165 ? 4.546 34.413 49.955 1.00 53.28 165 ASP A N 1
ATOM 1122 C CA . ASP A 1 165 ? 5.894 34.659 49.445 1.00 53.28 165 ASP A CA 1
ATOM 1123 C C . ASP A 1 165 ? 6.843 33.511 49.067 1.00 53.28 165 ASP A C 1
ATOM 1125 O O . ASP A 1 165 ? 7.204 32.634 49.842 1.00 53.28 165 ASP A O 1
ATOM 1129 N N . ASP A 1 166 ? 7.315 33.703 47.830 1.00 49.31 166 ASP A N 1
ATOM 1130 C CA . ASP A 1 166 ? 8.695 33.629 47.367 1.00 49.31 166 ASP A CA 1
ATOM 1131 C C . ASP A 1 166 ? 9.368 32.291 47.040 1.00 49.31 166 ASP A C 1
ATOM 1133 O O . ASP A 1 166 ? 9.508 31.382 47.851 1.00 49.31 166 ASP A O 1
ATOM 1137 N N . ALA A 1 167 ? 9.922 32.315 45.818 1.00 54.72 167 ALA A N 1
ATOM 1138 C CA . ALA A 1 167 ? 11.238 31.833 45.372 1.00 54.72 167 ALA A CA 1
ATOM 1139 C C . ALA A 1 167 ? 11.106 30.917 44.139 1.00 54.72 167 ALA A C 1
ATOM 1141 O O . ALA A 1 167 ? 10.547 29.831 44.209 1.00 54.72 167 ALA A O 1
ATOM 1142 N N . ALA A 1 168 ? 11.425 31.389 42.930 1.00 52.91 168 ALA A N 1
ATOM 1143 C CA . ALA A 1 168 ? 12.775 31.618 42.392 1.00 52.91 168 ALA A CA 1
ATOM 1144 C C . ALA A 1 168 ? 13.522 30.314 42.034 1.00 52.91 168 ALA A C 1
ATOM 1146 O O . ALA A 1 168 ? 13.665 29.418 42.859 1.00 52.91 168 ALA A O 1
ATOM 1147 N N . GLY A 1 169 ? 14.040 30.265 40.801 1.00 53.56 169 GLY A N 1
ATOM 1148 C CA . GLY A 1 169 ? 14.864 29.189 40.232 1.00 53.56 169 GLY A CA 1
ATOM 1149 C C . GLY A 1 169 ? 14.312 28.782 38.865 1.00 53.56 169 GLY A C 1
ATOM 1150 O O . GLY A 1 169 ? 13.356 28.022 38.800 1.00 53.56 169 GLY A O 1
ATOM 1151 N N . ASP A 1 170 ? 14.691 29.388 37.739 1.00 53.00 170 ASP A N 1
ATOM 1152 C CA . ASP A 1 170 ? 16.040 29.524 37.167 1.00 53.00 170 ASP A CA 1
ATOM 1153 C C . ASP A 1 170 ? 16.723 28.171 36.892 1.00 53.00 170 ASP A C 1
ATOM 1155 O O . ASP A 1 170 ? 16.603 27.232 37.675 1.00 53.00 170 ASP A O 1
ATOM 1159 N N . ALA A 1 171 ? 17.467 28.124 35.786 1.00 54.12 171 ALA A N 1
ATOM 1160 C CA . ALA A 1 171 ? 18.194 26.997 35.192 1.00 54.12 171 ALA A CA 1
ATOM 1161 C C . ALA A 1 171 ? 17.396 26.093 34.228 1.00 54.12 171 ALA A C 1
ATOM 1163 O O . ALA A 1 171 ? 16.783 25.098 34.605 1.00 54.12 171 ALA A O 1
ATOM 1164 N N . ALA A 1 172 ? 17.534 26.353 32.926 1.00 55.62 172 ALA A N 1
ATOM 1165 C CA . ALA A 1 172 ? 18.623 25.718 32.174 1.00 55.62 172 ALA A CA 1
ATOM 1166 C C . ALA A 1 172 ? 18.538 26.066 30.679 1.00 55.62 172 ALA A C 1
ATOM 1168 O O . ALA A 1 172 ? 17.723 25.531 29.926 1.00 55.62 172 ALA A O 1
ATOM 1169 N N . GLU A 1 173 ? 19.453 26.938 30.265 1.00 54.34 173 GLU A N 1
ATOM 1170 C CA . GLU A 1 173 ? 19.989 27.013 28.910 1.00 54.34 173 GLU A CA 1
ATOM 1171 C C . GLU A 1 173 ? 20.364 25.616 28.383 1.00 54.34 173 GLU A C 1
ATOM 1173 O O . GLU A 1 173 ? 21.156 24.901 28.999 1.00 54.34 173 GLU A O 1
ATOM 1178 N N . GLN A 1 174 ? 19.863 25.251 27.202 1.00 52.91 174 GLN A N 1
ATOM 1179 C CA . GLN A 1 174 ? 20.516 24.281 26.319 1.00 52.91 174 GLN A CA 1
ATOM 1180 C C . GLN A 1 174 ? 20.470 24.795 24.874 1.00 52.91 174 GLN A C 1
ATOM 1182 O O . GLN A 1 174 ? 19.620 24.414 24.075 1.00 52.91 174 GLN A O 1
ATOM 1187 N N . GLU A 1 175 ? 21.427 25.660 24.544 1.00 52.09 175 GLU A N 1
ATOM 1188 C CA . GLU A 1 175 ? 21.984 25.809 23.192 1.00 52.09 175 GLU A CA 1
ATOM 1189 C C . GLU A 1 175 ? 23.421 25.206 23.183 1.00 52.09 175 GLU A C 1
ATOM 1191 O O . GLU A 1 175 ? 23.919 24.771 24.221 1.00 52.09 175 GLU A O 1
ATOM 1196 N N . PRO A 1 176 ? 24.159 25.158 22.060 1.00 55.22 176 PRO A N 1
ATOM 1197 C CA . PRO A 1 176 ? 24.014 24.221 20.952 1.00 55.22 176 PRO A CA 1
ATOM 1198 C C . PRO A 1 176 ? 25.333 23.439 20.738 1.00 55.22 176 PRO A C 1
ATOM 1200 O O . PRO A 1 176 ? 26.399 24.031 20.552 1.00 55.22 176 PRO A O 1
ATOM 1203 N N . GLN A 1 177 ? 25.313 22.100 20.692 1.00 58.94 177 GLN A N 1
ATOM 1204 C CA . GLN A 1 177 ? 26.529 21.355 20.329 1.00 58.94 177 GLN A CA 1
ATOM 1205 C C . GLN A 1 177 ? 26.774 21.366 18.817 1.00 58.94 177 GLN A C 1
ATOM 1207 O O . GLN A 1 177 ? 26.313 20.522 18.050 1.00 58.94 177 GLN A O 1
ATOM 1212 N N . VAL A 1 178 ? 27.596 22.336 18.429 1.00 57.81 178 VAL A N 1
ATOM 1213 C CA . VAL A 1 178 ? 28.464 22.330 17.256 1.00 57.81 178 VAL A CA 1
ATOM 1214 C C . VAL A 1 178 ? 29.317 21.055 17.264 1.00 57.81 178 VAL A C 1
ATOM 1216 O O . VAL A 1 178 ? 30.276 20.950 18.025 1.00 57.81 178 VAL A O 1
ATOM 1219 N N . SER A 1 179 ? 29.024 20.106 16.373 1.00 69.75 179 SER A N 1
ATOM 1220 C CA . SER A 1 179 ? 29.985 19.061 16.004 1.00 69.75 179 SER A CA 1
ATOM 1221 C C . SER A 1 179 ? 30.580 19.391 14.641 1.00 69.75 179 SER A C 1
ATOM 1223 O O . SER A 1 179 ? 30.046 19.056 13.585 1.00 69.75 179 SER A O 1
ATOM 1225 N N . ARG A 1 180 ? 31.704 20.113 14.682 1.00 69.75 180 ARG A N 1
ATOM 1226 C CA . ARG A 1 180 ? 32.652 20.189 13.570 1.00 69.75 180 ARG A CA 1
ATOM 1227 C C . ARG A 1 180 ? 33.221 18.792 13.336 1.00 69.75 180 ARG A C 1
ATOM 1229 O O . ARG A 1 180 ? 33.764 18.199 14.268 1.00 69.75 180 ARG A O 1
ATOM 1236 N N . ARG A 1 181 ? 33.260 18.338 12.084 1.00 57.22 181 ARG A N 1
ATOM 1237 C CA . ARG A 1 181 ? 34.338 17.441 11.656 1.00 57.22 181 ARG A CA 1
ATOM 1238 C C . ARG A 1 181 ? 34.894 17.835 10.284 1.00 57.22 181 ARG A C 1
ATOM 1240 O O . ARG A 1 181 ? 34.103 18.160 9.404 1.00 57.22 181 ARG A O 1
ATOM 1247 N N . PRO A 1 182 ? 36.231 17.837 10.132 1.00 69.56 182 PRO A N 1
ATOM 1248 C CA . PRO A 1 182 ? 36.925 18.279 8.931 1.00 69.56 182 PRO A CA 1
ATOM 1249 C C . PRO A 1 182 ? 37.201 17.122 7.960 1.00 69.56 182 PRO A C 1
ATOM 1251 O O . PRO A 1 182 ? 37.424 15.992 8.400 1.00 69.56 182 PRO A O 1
ATOM 1254 N N . ALA A 1 183 ? 37.262 17.449 6.669 1.00 59.81 183 ALA A N 1
ATOM 1255 C CA . ALA A 1 183 ? 38.331 17.089 5.731 1.00 59.81 183 ALA A CA 1
ATOM 1256 C C . ALA A 1 183 ? 38.162 17.937 4.464 1.00 59.81 183 ALA A C 1
ATOM 1258 O O . ALA A 1 183 ? 37.033 17.947 3.926 1.00 59.81 183 ALA A O 1
#

pLDDT: mean 72.09, std 12.05, range [46.25, 88.0]

Foldseek 3Di:
DPPDDDPPQFDELVRLLVQLLVQLLVQLVVCCVPPVGRDDSSLVSNLVSLLVSLQRYGLVCNVSSQVSSVVSVLSSLLVNLCVSCVVPDDDPPVVSVVSSVVCCVVCVVSSVSSSCSSNVSNVVNVVVVVVPPPDPPPPPPPDDPPPPPPPPPDDDDDDDDDDDYDDDDDDDDDDDDDDDDDD

Secondary structure (DSSP, 8-state):
--SS--TTSPBPHHHHHHHHHHHHHHHHHHHHHHHSS--HHHHHHHHHHHHHHHHHB-GGGHHHHHHHHHHHHHHHHHHHHHHHHTTS-S-HHHHHHHHHHHHHHHTHHHHHHHHHHHHHHHHHHHHHHHHHSPPP------SSSSTTSS-TT------------------------------

Sequence (183 aa):
MPLFPDPDAGLPASGAGLLLSTAAFLGGLVDVALTGSLGWGFGTAFVVGSGALGLRLAGRDLVFAAILPPLAYAVAAFLCVPLTAAAHESRFPLGLALALGGALGTGAPLLLLALAAGCGAAGTRWALERRAAPAPVLVPLQGGAEEAADEAGEQGGSASEQPTDDAAGDAAEQEPQVSRRPA